Protein AF-A0A7S0Q0I0-F1 (afdb_monomer)

Structure (mmCIF, N/CA/C/O backbone):
data_AF-A0A7S0Q0I0-F1
#
_entry.id   AF-A0A7S0Q0I0-F1
#
loop_
_atom_site.group_PDB
_atom_site.id
_atom_site.type_symbol
_atom_site.label_atom_id
_atom_site.label_alt_id
_atom_site.label_comp_id
_atom_site.label_asym_id
_atom_site.label_entity_id
_atom_site.label_seq_id
_atom_site.pdbx_PDB_ins_code
_atom_site.Cartn_x
_atom_site.Cartn_y
_atom_site.Cartn_z
_atom_site.occupancy
_atom_site.B_iso_or_equiv
_atom_site.auth_seq_id
_atom_site.auth_comp_id
_atom_site.auth_asym_id
_atom_site.auth_atom_id
_atom_site.pdbx_PDB_model_num
ATOM 1 N N . VAL A 1 1 ? -21.198 -3.679 9.123 1.00 68.94 1 VAL A N 1
ATOM 2 C CA . VAL A 1 1 ? -21.458 -4.247 10.473 1.00 68.94 1 VAL A CA 1
ATOM 3 C C . VAL A 1 1 ? -21.849 -5.720 10.429 1.00 68.94 1 VAL A C 1
ATOM 5 O O . VAL A 1 1 ? -21.247 -6.495 11.155 1.00 68.94 1 VAL A O 1
ATOM 8 N N . THR A 1 2 ? -22.771 -6.149 9.558 1.00 82.25 2 THR A N 1
ATOM 9 C CA . THR A 1 2 ? -23.205 -7.563 9.466 1.00 82.25 2 THR A CA 1
ATOM 10 C C . THR A 1 2 ? -22.050 -8.545 9.248 1.00 82.25 2 THR A C 1
ATOM 12 O O . THR A 1 2 ? -22.006 -9.581 9.897 1.00 82.25 2 THR A O 1
ATOM 15 N N . LEU A 1 3 ? -21.066 -8.186 8.416 1.00 89.12 3 LEU A N 1
ATOM 16 C CA . LEU A 1 3 ? -19.875 -9.010 8.189 1.00 89.12 3 LEU A CA 1
ATOM 17 C C . LEU A 1 3 ? -19.025 -9.183 9.459 1.00 89.12 3 LEU A C 1
ATOM 19 O O . LEU A 1 3 ? -18.720 -10.308 9.835 1.00 89.12 3 LEU A O 1
ATOM 23 N N . LEU A 1 4 ? -18.717 -8.090 10.166 1.00 89.50 4 LEU A N 1
ATOM 24 C CA . LEU A 1 4 ? -17.983 -8.138 11.439 1.00 89.50 4 LEU A CA 1
ATOM 25 C C . LEU A 1 4 ? -18.747 -8.931 12.507 1.00 89.50 4 LEU A C 1
ATOM 27 O O . LEU A 1 4 ? -18.151 -9.690 13.261 1.00 89.50 4 LEU A O 1
ATOM 31 N N . ARG A 1 5 ? -20.079 -8.813 12.529 1.00 86.81 5 ARG A N 1
ATOM 32 C CA . ARG A 1 5 ? -20.935 -9.596 13.425 1.00 86.81 5 ARG A CA 1
ATOM 33 C C . ARG A 1 5 ? -20.889 -11.091 13.108 1.00 86.81 5 ARG A C 1
ATOM 35 O O . ARG A 1 5 ? -20.908 -11.902 14.027 1.00 86.81 5 ARG A O 1
ATOM 42 N N . ASN A 1 6 ? -20.832 -11.458 11.832 1.00 89.94 6 ASN A N 1
ATOM 43 C CA . ASN A 1 6 ? -20.715 -12.855 11.422 1.00 89.94 6 ASN A CA 1
ATOM 44 C C . ASN A 1 6 ? -19.341 -13.433 11.787 1.00 89.94 6 ASN A C 1
ATOM 46 O O . ASN A 1 6 ? -19.291 -14.551 12.285 1.00 89.94 6 ASN A O 1
ATOM 50 N N . LEU A 1 7 ? -18.260 -12.656 11.640 1.00 90.44 7 LEU A N 1
ATOM 51 C CA . LEU A 1 7 ? -16.924 -13.043 12.118 1.00 90.44 7 LEU A CA 1
ATOM 52 C C . LEU A 1 7 ? -16.901 -13.229 13.643 1.00 90.44 7 LEU A C 1
ATOM 54 O O . LEU A 1 7 ? -16.373 -14.217 14.143 1.00 90.44 7 LEU A O 1
ATOM 58 N N . ALA A 1 8 ? -17.547 -12.329 14.388 1.00 90.00 8 ALA A N 1
ATOM 59 C CA . ALA A 1 8 ? -17.680 -12.481 15.835 1.00 90.00 8 ALA A CA 1
ATOM 60 C C . ALA A 1 8 ? -18.426 -13.769 16.217 1.00 90.00 8 ALA A C 1
ATOM 62 O O . ALA A 1 8 ? -18.021 -14.491 17.124 1.00 90.00 8 ALA A O 1
ATOM 63 N N . ARG A 1 9 ? -19.490 -14.104 15.479 1.00 89.38 9 ARG A N 1
ATOM 64 C CA . ARG A 1 9 ? -20.255 -15.345 15.674 1.00 89.38 9 ARG A CA 1
ATOM 65 C C . ARG A 1 9 ? -19.483 -16.609 15.300 1.00 89.38 9 ARG A C 1
ATOM 67 O O . ARG A 1 9 ? -19.802 -17.659 15.841 1.00 89.38 9 ARG A O 1
ATOM 74 N N . SER A 1 10 ? -18.481 -16.524 14.426 1.00 92.88 10 SER A N 1
ATOM 75 C CA . SER A 1 10 ? -17.600 -17.654 14.109 1.00 92.88 10 SER A CA 1
ATOM 76 C C . SER A 1 10 ? -16.472 -17.848 15.132 1.00 92.88 10 SER A C 1
ATOM 78 O O . SER A 1 10 ? -15.542 -18.600 14.862 1.00 92.88 10 SER A O 1
ATOM 80 N N . GLY A 1 11 ? -16.521 -17.159 16.279 1.00 88.25 11 GLY A N 1
ATOM 81 C CA . GLY A 1 11 ? -15.532 -17.282 17.351 1.00 88.25 11 GLY A CA 1
ATOM 82 C C . GLY A 1 11 ? -14.313 -16.366 17.210 1.00 88.25 11 GLY A C 1
ATOM 83 O O . GLY A 1 11 ? -13.342 -16.543 17.938 1.00 88.25 11 GLY A O 1
ATOM 84 N N . ILE A 1 12 ? -14.334 -15.390 16.294 1.00 89.56 12 ILE A N 1
ATOM 85 C CA . ILE A 1 12 ? -13.241 -14.419 16.139 1.00 89.56 12 ILE A CA 1
ATOM 86 C C . ILE A 1 12 ? -13.513 -13.200 17.023 1.00 89.56 12 ILE A C 1
ATOM 88 O O . ILE A 1 12 ? -14.536 -12.537 16.875 1.00 89.56 12 ILE A O 1
ATOM 92 N N . THR A 1 13 ? -12.579 -12.834 17.900 1.00 89.38 13 THR A N 1
ATOM 93 C CA . THR A 1 13 ? -12.687 -11.585 18.668 1.00 89.38 13 THR A CA 1
ATOM 94 C C . THR A 1 13 ? -12.543 -10.378 17.741 1.00 89.38 13 THR A C 1
ATOM 96 O O . THR A 1 13 ? -11.514 -10.201 17.090 1.00 89.38 13 THR A O 1
ATOM 99 N N . VAL A 1 14 ? -13.569 -9.526 17.689 1.00 90.50 14 VAL A N 1
ATOM 100 C CA . VAL A 1 14 ? -13.566 -8.293 16.890 1.00 90.50 14 VAL A CA 1
ATOM 101 C C . VAL A 1 14 ? -13.522 -7.091 17.822 1.00 90.50 14 VAL A C 1
ATOM 103 O O . VAL A 1 14 ? -14.464 -6.847 18.570 1.00 90.50 14 VAL A O 1
ATOM 106 N N . ILE A 1 15 ? -12.441 -6.321 17.731 1.00 91.81 15 ILE A N 1
ATOM 107 C CA . ILE A 1 15 ? -12.276 -5.041 18.421 1.00 91.81 15 ILE A CA 1
ATOM 108 C C . ILE A 1 15 ? -12.277 -3.950 17.354 1.00 91.81 15 ILE A C 1
ATOM 110 O O . ILE A 1 15 ? -11.558 -4.045 16.359 1.00 91.81 15 ILE A O 1
ATOM 114 N N . CYS A 1 16 ? -13.090 -2.915 17.539 1.00 91.12 16 CYS A N 1
ATOM 115 C CA . CYS A 1 16 ? -13.130 -1.775 16.633 1.00 91.12 16 CYS A CA 1
ATOM 116 C C . CYS A 1 16 ? -13.352 -0.476 17.399 1.00 91.12 16 CYS A C 1
ATOM 118 O O . CYS A 1 16 ? -14.108 -0.437 18.367 1.00 91.12 16 CYS A O 1
ATOM 120 N N . THR A 1 17 ? -12.740 0.598 16.914 1.00 91.94 17 THR A N 1
ATOM 121 C CA . THR A 1 17 ? -13.057 1.966 17.318 1.00 91.94 17 THR A CA 1
ATOM 122 C C . THR A 1 17 ? -14.039 2.552 16.309 1.00 91.94 17 THR A C 1
ATOM 124 O O . THR A 1 17 ? -13.882 2.370 15.100 1.00 91.94 17 THR A O 1
ATOM 127 N N . ILE A 1 18 ? -15.093 3.213 16.787 1.00 90.81 18 ILE A N 1
ATOM 128 C CA . ILE A 1 18 ? -16.108 3.815 15.917 1.00 90.81 18 ILE A CA 1
ATOM 129 C C . ILE A 1 18 ? -16.369 5.234 16.381 1.00 90.81 18 ILE A C 1
ATOM 131 O O . ILE A 1 18 ? -16.746 5.463 17.526 1.00 90.81 18 ILE A O 1
ATOM 135 N N . HIS A 1 19 ? -16.206 6.174 15.458 1.00 85.19 19 HIS A N 1
ATOM 136 C CA . HIS A 1 19 ? -16.638 7.545 15.651 1.00 85.19 19 HIS A CA 1
ATOM 137 C C . HIS A 1 19 ? -18.107 7.645 15.222 1.00 85.19 19 HIS A C 1
ATOM 139 O O . HIS A 1 19 ? -18.420 7.354 14.070 1.00 85.19 19 HIS A O 1
ATOM 145 N N . GLN A 1 20 ? -19.001 8.010 16.146 1.00 85.75 20 GLN A N 1
ATOM 146 C CA . GLN A 1 20 ? -20.426 8.286 15.880 1.00 85.75 20 GLN A CA 1
ATOM 147 C C . GLN A 1 20 ? -21.211 7.121 15.227 1.00 85.75 20 GLN A C 1
ATOM 149 O O . GLN A 1 20 ? -21.696 7.234 14.098 1.00 85.75 20 GLN A O 1
ATOM 154 N N . PRO A 1 21 ? -21.381 5.971 15.909 1.00 91.00 21 PRO A N 1
ATOM 155 C CA . PRO A 1 21 ? -22.254 4.920 15.402 1.00 91.00 21 PRO A CA 1
ATOM 156 C C . PRO A 1 21 ? -23.722 5.365 15.445 1.00 91.00 21 PRO A C 1
ATOM 158 O O . PRO A 1 21 ? -24.196 5.904 16.445 1.00 91.00 21 PRO A O 1
ATOM 161 N N . SER A 1 22 ? -24.485 5.034 14.401 1.00 91.00 22 SER A N 1
ATOM 162 C CA . SER A 1 22 ? -25.951 5.110 14.476 1.00 91.00 22 SER A CA 1
ATOM 163 C C . SER A 1 22 ? -26.485 4.200 15.588 1.00 91.00 22 SER A C 1
ATOM 165 O O . SER A 1 22 ? -25.894 3.155 15.882 1.00 91.00 22 SER A O 1
ATOM 167 N N . SER A 1 23 ? -27.650 4.518 16.155 1.00 89.69 23 SER A N 1
ATOM 168 C CA . SER A 1 23 ? -28.230 3.742 17.263 1.00 89.69 23 SER A CA 1
ATOM 169 C C . SER A 1 23 ? -28.429 2.260 16.930 1.00 89.69 23 SER A C 1
ATOM 171 O O . SER A 1 23 ? -28.252 1.394 17.786 1.00 89.69 23 SER A O 1
ATOM 173 N N . ARG A 1 24 ? -28.747 1.935 15.668 1.00 89.44 24 ARG A N 1
ATOM 174 C CA . ARG A 1 24 ? -28.868 0.542 15.203 1.00 89.44 24 ARG A CA 1
ATOM 175 C C . ARG A 1 24 ? -27.533 -0.200 15.264 1.00 89.44 24 ARG A C 1
ATOM 177 O O . ARG A 1 24 ? -27.505 -1.380 15.606 1.00 89.44 24 ARG A O 1
ATOM 184 N N . VAL A 1 25 ? -26.441 0.474 14.909 1.00 90.56 25 VAL A N 1
ATOM 185 C CA . VAL A 1 25 ? -25.090 -0.092 14.958 1.00 90.56 25 VAL A CA 1
ATOM 186 C C . VAL A 1 25 ? -24.615 -0.191 16.403 1.00 90.56 25 VAL A C 1
ATOM 188 O O . VAL A 1 25 ? -24.111 -1.242 16.789 1.00 90.56 25 VAL A O 1
ATOM 191 N N . PHE A 1 26 ? -24.868 0.829 17.222 1.00 90.81 26 PHE A N 1
ATOM 192 C CA . PHE A 1 26 ? -24.528 0.832 18.644 1.00 90.81 26 PHE A CA 1
ATOM 193 C C . PHE A 1 26 ? -25.141 -0.361 19.396 1.00 90.81 26 PHE A C 1
ATOM 195 O O . PHE A 1 26 ? -24.432 -1.120 20.051 1.00 90.81 26 PHE A O 1
ATOM 202 N N . LYS A 1 27 ? -26.438 -0.625 19.185 1.00 88.25 27 LYS A N 1
ATOM 203 C CA . LYS A 1 27 ? -27.150 -1.775 19.777 1.00 88.25 27 LYS A CA 1
ATOM 204 C C . LYS A 1 27 ? -26.628 -3.145 19.325 1.00 88.25 27 LYS A C 1
ATOM 206 O O . LYS A 1 27 ? -27.026 -4.163 19.882 1.00 88.25 27 LYS A O 1
ATOM 211 N N . SER A 1 28 ? -25.785 -3.204 18.292 1.00 89.00 28 SER A N 1
ATOM 212 C CA . SER A 1 28 ? -25.222 -4.468 17.806 1.00 89.00 28 SER A CA 1
ATOM 213 C C . SER A 1 28 ? -23.966 -4.919 18.560 1.00 89.00 28 SER A C 1
ATOM 215 O O . SER A 1 28 ? -23.588 -6.084 18.421 1.00 89.00 28 SER A O 1
ATOM 217 N N . PHE A 1 29 ? -23.344 -4.043 19.359 1.00 89.62 29 PHE A N 1
ATOM 218 C CA . PHE A 1 29 ? -22.153 -4.371 20.145 1.00 89.62 29 PHE A CA 1
ATOM 219 C C . PHE A 1 29 ? -22.522 -5.038 21.466 1.00 89.62 29 PHE A C 1
ATOM 221 O O . PHE A 1 29 ? -23.364 -4.536 22.207 1.00 89.62 29 PHE A O 1
ATOM 228 N N . GLY A 1 30 ? -21.863 -6.156 21.779 1.00 87.75 30 GLY A N 1
ATOM 229 C CA . GLY A 1 30 ? -22.034 -6.848 23.060 1.00 87.75 30 GLY A CA 1
ATOM 230 C C . GLY A 1 30 ? -21.269 -6.187 24.208 1.00 87.75 30 GLY A C 1
ATOM 231 O O . GLY A 1 30 ? -21.760 -6.173 25.334 1.00 87.75 30 GLY A O 1
ATOM 232 N N . GLN A 1 31 ? -20.101 -5.612 23.917 1.00 90.25 31 GLN A N 1
ATOM 233 C CA . GLN A 1 31 ? -19.285 -4.878 24.880 1.00 90.25 31 GLN A CA 1
ATOM 234 C C . GLN A 1 31 ? -18.970 -3.470 24.391 1.00 90.25 31 GLN A C 1
ATOM 236 O O . GLN A 1 31 ? -18.797 -3.241 23.192 1.00 90.25 31 GLN A O 1
ATOM 241 N N . LEU A 1 32 ? -18.882 -2.556 25.351 1.00 91.94 32 LEU A N 1
ATOM 242 C CA . LEU A 1 32 ? -18.583 -1.150 25.174 1.00 91.94 32 LEU A CA 1
ATOM 243 C C . LEU A 1 32 ? -17.368 -0.792 26.030 1.00 91.94 32 LEU A C 1
ATOM 245 O O . LEU A 1 32 ? -17.341 -1.070 27.228 1.00 91.94 32 LEU A O 1
ATOM 249 N N . LEU A 1 33 ? -16.393 -0.142 25.400 1.00 92.12 33 LEU A N 1
ATOM 250 C CA . LEU A 1 33 ? -15.246 0.464 26.062 1.00 92.12 33 LEU A CA 1
ATOM 251 C C . LEU A 1 33 ? -15.241 1.956 25.726 1.00 92.12 33 LEU A C 1
ATOM 253 O O . LEU A 1 33 ? -15.111 2.325 24.558 1.00 92.12 33 LEU A O 1
ATOM 257 N N . LEU A 1 34 ? -15.400 2.801 26.741 1.00 91.69 34 LEU A N 1
ATOM 258 C CA . LEU A 1 34 ? -15.317 4.252 26.628 1.00 91.69 34 LEU A CA 1
ATOM 259 C C . LEU A 1 34 ? -14.014 4.740 27.247 1.00 91.69 34 LEU A C 1
ATOM 261 O O . LEU A 1 34 ? -13.645 4.328 28.348 1.00 91.69 34 LEU A O 1
ATOM 265 N N . LEU A 1 35 ? -13.343 5.650 26.547 1.00 90.44 35 LEU A N 1
ATOM 266 C CA . LEU A 1 35 ? -12.088 6.243 26.986 1.00 90.44 35 LEU A CA 1
ATOM 267 C C . LEU A 1 35 ? -12.251 7.758 27.125 1.00 90.44 35 LEU A C 1
ATOM 269 O O . LEU A 1 35 ? -12.742 8.409 26.204 1.00 90.44 35 LEU A O 1
ATOM 273 N N . ALA A 1 36 ? -11.781 8.311 28.243 1.00 89.56 36 ALA A N 1
ATOM 274 C CA . ALA A 1 36 ? -11.638 9.749 28.467 1.00 89.56 36 ALA A CA 1
ATOM 275 C C . ALA A 1 36 ? -10.200 10.049 28.889 1.00 89.56 36 ALA A C 1
ATOM 277 O O . ALA A 1 36 ? -9.673 9.411 29.798 1.00 89.56 36 ALA A O 1
ATOM 278 N N . LYS A 1 37 ? -9.549 11.019 28.233 1.00 86.94 37 LYS A N 1
ATOM 279 C CA . LYS A 1 37 ? -8.193 11.490 28.591 1.00 86.94 37 LYS A CA 1
ATOM 280 C C . LYS A 1 37 ? -7.161 10.351 28.757 1.00 86.94 37 LYS A C 1
ATOM 282 O O . LYS A 1 37 ? -6.304 10.396 29.633 1.00 86.94 37 LYS A O 1
ATOM 287 N N . GLY A 1 38 ? -7.261 9.311 27.923 1.00 85.56 38 GLY A N 1
ATOM 288 C CA . GLY A 1 38 ? -6.371 8.140 27.950 1.00 85.56 38 GLY A CA 1
ATOM 289 C C . GLY A 1 38 ? -6.671 7.102 29.041 1.00 85.56 38 GLY A C 1
ATOM 290 O O . GLY A 1 38 ? -5.957 6.108 29.126 1.00 85.56 38 GLY A O 1
ATOM 291 N N . ARG A 1 39 ? -7.722 7.297 29.845 1.00 87.12 39 ARG A N 1
ATOM 292 C CA . ARG A 1 39 ? -8.182 6.370 30.889 1.00 87.12 39 ARG A CA 1
ATOM 293 C C . ARG A 1 39 ? -9.519 5.733 30.512 1.00 87.12 39 ARG A C 1
ATOM 295 O O . ARG A 1 39 ? -10.267 6.276 29.697 1.00 87.12 39 ARG A O 1
ATOM 302 N N . VAL A 1 40 ? -9.820 4.582 31.110 1.00 89.31 40 VAL A N 1
ATOM 303 C CA . VAL A 1 40 ? -11.104 3.894 30.928 1.00 89.31 40 VAL A CA 1
ATOM 304 C C . VAL A 1 40 ? -12.176 4.619 31.733 1.00 89.31 40 VAL A C 1
ATOM 306 O O . VAL A 1 40 ? -12.088 4.693 32.950 1.00 89.31 40 VAL A O 1
ATOM 309 N N . ALA A 1 41 ? -13.179 5.153 31.042 1.00 90.69 41 ALA A N 1
ATOM 310 C CA . ALA A 1 41 ? -14.343 5.793 31.652 1.00 90.69 41 ALA A CA 1
ATOM 311 C C . ALA A 1 41 ? -15.516 4.813 31.823 1.00 90.69 41 ALA A C 1
ATOM 313 O O . ALA A 1 41 ? -16.398 5.024 32.648 1.00 90.69 41 ALA A O 1
ATOM 314 N N . TYR A 1 42 ? -15.544 3.743 31.024 1.00 90.94 42 TYR A N 1
ATOM 315 C CA . TYR A 1 42 ? -16.471 2.622 31.169 1.00 90.94 42 TYR A CA 1
ATOM 316 C C . TYR A 1 42 ? -15.938 1.410 30.403 1.00 90.94 42 TYR A C 1
ATOM 318 O O . TYR A 1 42 ? -15.505 1.558 29.261 1.00 90.94 42 TYR A O 1
ATOM 326 N N . GLY A 1 43 ? -16.015 0.218 30.989 1.00 90.25 43 GLY A N 1
ATOM 327 C CA . GLY A 1 43 ? -15.729 -1.048 30.317 1.00 90.25 43 GLY A CA 1
ATOM 328 C C . GLY A 1 43 ? -16.739 -2.097 30.759 1.00 90.25 43 GLY A C 1
ATOM 329 O O . GLY A 1 43 ? -16.806 -2.426 31.935 1.00 90.25 43 GLY A O 1
ATOM 330 N N . GLY A 1 44 ? -17.568 -2.600 29.846 1.00 88.62 44 GLY A N 1
ATOM 331 C CA . GLY A 1 44 ? -18.627 -3.535 30.227 1.00 88.62 44 GLY A CA 1
ATOM 332 C C . GLY A 1 44 ? -19.583 -3.883 29.097 1.00 88.62 44 GLY A C 1
ATOM 333 O O . GLY A 1 44 ? -19.303 -3.635 27.922 1.00 88.62 44 GLY A O 1
ATOM 334 N N . LYS A 1 45 ? -20.729 -4.490 29.429 1.00 90.75 45 LYS A N 1
ATOM 335 C CA . LYS A 1 45 ? -21.760 -4.795 28.428 1.00 90.75 45 LYS A CA 1
ATOM 336 C C . LYS A 1 45 ? -22.478 -3.524 27.995 1.00 90.75 45 LYS A C 1
ATOM 338 O O . LYS A 1 45 ? -22.938 -2.754 28.828 1.00 90.75 45 LYS A O 1
ATOM 343 N N . THR A 1 46 ? -22.705 -3.364 26.695 1.00 91.44 46 THR A N 1
ATOM 344 C CA . THR A 1 46 ? -23.421 -2.194 26.152 1.00 91.44 46 THR A CA 1
ATOM 345 C C . THR A 1 46 ? -24.813 -2.013 26.772 1.00 91.44 46 THR A C 1
ATOM 347 O O . THR A 1 46 ? -25.256 -0.888 26.967 1.00 91.44 46 THR A O 1
ATOM 350 N N . SER A 1 47 ? -25.496 -3.110 27.120 1.00 91.12 47 SER A N 1
ATOM 351 C CA . SER A 1 47 ? -26.816 -3.090 27.769 1.00 91.12 47 SER A CA 1
ATOM 352 C C . SER A 1 47 ? -26.802 -2.581 29.213 1.00 91.12 47 SER A C 1
ATOM 354 O O . SER A 1 47 ? -27.845 -2.194 29.723 1.00 91.12 47 SER A O 1
ATOM 356 N N . GLU A 1 48 ? -25.653 -2.619 29.889 1.00 90.94 48 GLU A N 1
ATOM 357 C CA . GLU A 1 48 ? -25.507 -2.225 31.298 1.00 90.94 48 GLU A CA 1
ATOM 358 C C . GLU A 1 48 ? -25.006 -0.776 31.442 1.00 90.94 48 GLU A C 1
ATOM 360 O O . GLU A 1 48 ? -25.070 -0.208 32.532 1.00 90.94 48 GLU A O 1
ATOM 365 N N . ALA A 1 49 ? -24.549 -0.160 30.346 1.00 90.12 49 ALA A N 1
ATOM 366 C CA . ALA A 1 49 ? -23.961 1.178 30.335 1.00 90.12 49 ALA A CA 1
ATOM 367 C C . ALA A 1 49 ? -24.924 2.254 30.861 1.00 90.12 49 ALA A C 1
ATOM 3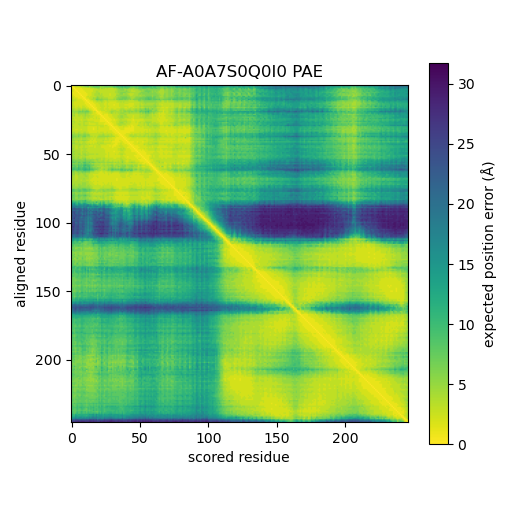69 O O . ALA A 1 49 ? -24.564 3.042 31.729 1.00 90.12 49 ALA A O 1
ATOM 370 N N . GLU A 1 50 ? -26.179 2.242 30.408 1.00 90.50 50 GLU A N 1
ATOM 371 C CA . GLU A 1 50 ? -27.195 3.209 30.840 1.00 90.50 50 GLU A CA 1
ATOM 372 C C . GLU A 1 50 ? -27.464 3.137 32.352 1.00 90.50 50 GLU A C 1
ATOM 374 O O . GLU A 1 50 ? -27.529 4.165 33.029 1.00 90.50 50 GLU A O 1
ATOM 379 N N . SER A 1 51 ? -27.541 1.922 32.906 1.00 90.19 51 SER A N 1
ATOM 380 C CA . SER A 1 51 ? -27.711 1.714 34.349 1.00 90.19 51 SER A CA 1
ATOM 381 C C . SER A 1 51 ? -26.487 2.184 35.139 1.00 90.19 51 SER A C 1
ATOM 383 O O . SER A 1 51 ? -26.638 2.778 36.207 1.00 90.19 51 SER A O 1
ATOM 385 N N . ALA A 1 52 ? -25.280 1.956 34.615 1.00 88.12 52 ALA A N 1
ATOM 386 C CA . ALA A 1 52 ? -24.042 2.398 35.246 1.00 88.12 52 ALA A CA 1
ATOM 387 C C . ALA A 1 52 ? -23.946 3.931 35.307 1.00 88.12 52 ALA A C 1
ATOM 389 O O . ALA A 1 52 ? -23.655 4.480 36.367 1.00 88.12 52 ALA A O 1
ATOM 390 N N . PHE A 1 53 ? -24.260 4.628 34.212 1.00 91.00 53 PHE A N 1
ATOM 391 C CA . PHE A 1 53 ? -24.225 6.094 34.174 1.00 91.00 53 PHE A CA 1
ATOM 392 C C . PHE A 1 53 ? -25.339 6.734 35.002 1.00 91.00 53 PHE A C 1
ATOM 394 O O . PHE A 1 53 ? -25.095 7.728 35.686 1.00 91.00 53 PHE A O 1
ATOM 401 N N . SER A 1 54 ? -26.513 6.101 35.064 1.00 89.50 54 SER A N 1
ATOM 402 C CA . SER A 1 54 ? -27.611 6.563 35.920 1.00 89.50 54 SER A CA 1
ATOM 403 C C . SER A 1 54 ? -27.211 6.618 37.402 1.00 89.50 54 SER A C 1
ATOM 405 O O . SER A 1 54 ? -27.587 7.555 38.102 1.00 89.50 54 SER A O 1
ATOM 407 N N . LYS A 1 55 ? -26.386 5.671 37.883 1.00 89.00 55 LYS A N 1
ATOM 408 C CA . LYS A 1 55 ? -25.854 5.677 39.264 1.00 89.00 55 LYS A CA 1
ATOM 409 C C . LYS A 1 55 ? -24.904 6.844 39.546 1.00 89.00 55 LYS A C 1
ATOM 411 O O . LYS 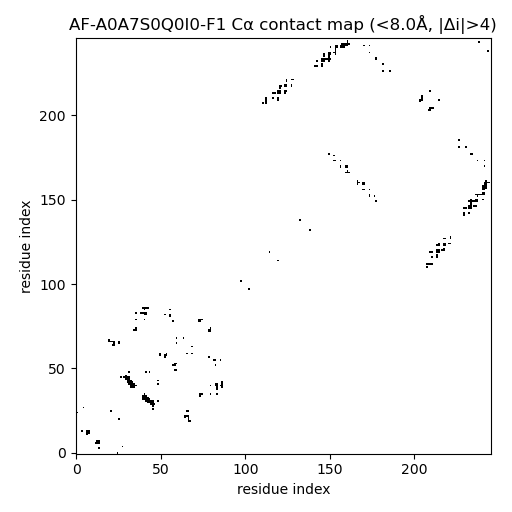A 1 55 ? -24.749 7.227 40.699 1.00 89.00 55 LYS A O 1
ATOM 416 N N . LEU A 1 56 ? -24.288 7.406 38.509 1.00 88.19 56 LEU A N 1
ATOM 417 C CA . LEU A 1 56 ? -23.394 8.564 38.593 1.00 88.19 56 LEU A CA 1
ATOM 418 C C . LEU A 1 56 ? -24.144 9.899 38.429 1.00 88.19 56 LEU A C 1
ATOM 420 O O . LEU A 1 56 ? -23.517 10.953 38.342 1.00 88.19 56 LEU A O 1
ATOM 424 N N . GLY A 1 57 ? -25.481 9.863 38.358 1.00 88.69 57 GLY A N 1
ATOM 425 C CA . GLY A 1 57 ? -26.317 11.039 38.113 1.00 88.69 57 GLY A CA 1
ATOM 426 C C . GLY A 1 57 ? -26.344 11.490 36.649 1.00 88.69 57 GLY A C 1
ATOM 427 O O . GLY A 1 57 ? -26.863 12.565 36.356 1.00 88.69 57 GLY A O 1
ATOM 428 N N . LEU A 1 58 ? -25.808 10.686 35.725 1.00 89.50 58 LEU A N 1
ATOM 429 C CA . LEU A 1 58 ? -25.830 10.951 34.288 1.00 89.50 58 LEU A CA 1
ATOM 430 C C . LEU A 1 58 ? -27.035 10.239 33.667 1.00 89.50 58 LEU A C 1
ATOM 432 O O . LEU A 1 58 ? -27.037 9.022 33.478 1.00 89.50 58 LEU A O 1
ATOM 436 N N . THR A 1 59 ? -28.088 11.003 33.384 1.00 88.88 59 THR A N 1
ATOM 437 C CA . THR A 1 59 ? -29.351 10.476 32.856 1.00 88.88 59 THR A CA 1
ATOM 438 C C . THR A 1 59 ? -29.379 10.539 31.336 1.00 88.88 59 THR A C 1
ATOM 440 O O . THR A 1 59 ? -29.170 11.588 30.733 1.00 88.88 59 THR A O 1
ATOM 443 N N . GLN A 1 60 ? -29.648 9.397 30.706 1.00 87.56 60 GLN A N 1
ATOM 444 C CA . GLN A 1 60 ? -29.779 9.293 29.257 1.00 87.56 60 GLN A CA 1
ATOM 445 C C . GLN A 1 60 ? -31.103 9.941 28.798 1.00 87.56 60 GLN A C 1
ATOM 447 O O . GLN A 1 60 ? -32.169 9.492 29.228 1.00 87.56 60 GLN A O 1
ATOM 452 N N . PRO A 1 61 ? -31.083 10.952 27.908 1.00 89.88 61 PRO A N 1
ATOM 453 C CA . PRO A 1 61 ? -32.303 11.532 27.356 1.00 89.88 61 PRO A CA 1
ATOM 454 C C . PRO A 1 61 ? -33.097 10.532 26.508 1.00 89.88 61 PRO A C 1
ATOM 456 O O . PRO A 1 61 ? -32.535 9.738 25.744 1.00 89.88 61 PRO A O 1
ATOM 459 N N . LEU A 1 62 ? -34.426 10.614 26.608 1.00 86.25 62 LEU A N 1
ATOM 460 C CA . LEU A 1 62 ? -35.350 9.856 25.767 1.00 86.25 62 LEU A CA 1
ATOM 461 C C . LEU A 1 62 ? -35.193 10.276 24.300 1.00 86.25 62 LEU A C 1
ATOM 463 O O . LEU A 1 62 ? -35.108 11.460 23.989 1.00 86.25 62 LEU A O 1
ATOM 467 N N . TYR A 1 63 ? -35.200 9.292 23.399 1.00 86.75 63 TYR A N 1
ATOM 468 C CA . TYR A 1 63 ? -35.105 9.471 21.942 1.00 86.75 63 TYR A CA 1
ATOM 469 C C . TYR A 1 63 ? -33.773 10.020 21.402 1.00 86.75 63 TYR A C 1
ATOM 471 O O . TYR A 1 63 ? -33.654 10.204 20.191 1.00 86.75 63 TYR A O 1
ATOM 479 N N . GLU A 1 64 ? -32.748 10.197 22.238 1.00 91.12 64 GLU A N 1
ATOM 480 C CA . GLU A 1 64 ? -31.388 10.483 21.767 1.00 91.12 64 GLU A CA 1
ATOM 481 C C . GLU A 1 64 ? -30.568 9.205 21.561 1.00 91.12 64 GLU A C 1
ATOM 483 O O . GLU A 1 64 ? -30.766 8.178 22.216 1.00 91.12 64 GLU A O 1
ATOM 488 N N . ASN A 1 65 ? -29.607 9.271 20.638 1.00 91.25 65 ASN A N 1
ATOM 489 C CA . ASN A 1 65 ? -28.678 8.182 20.384 1.00 91.25 65 ASN A CA 1
ATOM 490 C C . ASN A 1 65 ? -27.715 8.023 21.581 1.00 91.25 65 ASN A C 1
ATOM 492 O O . ASN A 1 65 ? -26.913 8.930 21.816 1.00 91.25 65 ASN A O 1
ATOM 496 N N . PRO A 1 66 ? -27.703 6.878 22.295 1.00 91.56 66 PRO A N 1
ATOM 497 C CA . PRO A 1 66 ? -26.832 6.694 23.460 1.00 91.56 66 PRO A CA 1
ATOM 498 C C . PRO A 1 66 ? -25.354 6.915 23.148 1.00 91.56 66 PRO A C 1
ATOM 500 O O . PRO A 1 66 ? -24.634 7.509 23.939 1.00 91.56 66 PRO A O 1
ATOM 503 N N . ALA A 1 67 ? -24.908 6.521 21.954 1.00 91.75 67 ALA A N 1
ATOM 504 C CA . ALA A 1 67 ? -23.525 6.723 21.545 1.00 91.75 67 ALA A CA 1
ATOM 505 C C . ALA A 1 67 ? -23.129 8.206 21.468 1.00 91.75 67 ALA A C 1
ATOM 507 O O . ALA A 1 67 ? -22.007 8.557 21.817 1.00 91.75 67 ALA A O 1
ATOM 508 N N . GLU A 1 68 ? -24.032 9.076 21.011 1.00 91.81 68 GLU A N 1
ATOM 509 C CA . GLU A 1 68 ? -23.773 10.517 20.917 1.00 91.81 68 GLU A CA 1
ATOM 510 C C . GLU A 1 68 ? -23.784 11.171 22.292 1.00 91.81 68 GLU A C 1
ATOM 512 O O . GLU A 1 68 ? -22.920 11.993 22.585 1.00 91.81 68 GLU A O 1
ATOM 517 N N . VAL A 1 69 ? -24.716 10.760 23.152 1.00 92.88 69 VAL A N 1
ATOM 518 C CA . VAL A 1 69 ? -24.809 11.256 24.527 1.00 92.88 69 VAL A CA 1
ATOM 519 C C . VAL A 1 69 ? -23.571 10.864 25.330 1.00 92.88 69 VAL A C 1
ATOM 521 O O . VAL A 1 69 ? -22.965 11.720 25.967 1.00 92.88 69 VAL A O 1
ATOM 524 N N . TYR A 1 70 ? -23.118 9.612 25.228 1.00 92.44 70 TYR A N 1
ATOM 525 C CA . TYR A 1 70 ? -21.904 9.165 25.915 1.00 92.44 70 TYR A CA 1
ATOM 526 C C . TYR A 1 70 ? -20.674 9.933 25.427 1.00 92.44 70 TYR A C 1
ATOM 528 O O . TYR A 1 70 ? -19.859 10.361 26.236 1.00 92.44 70 TYR A O 1
ATOM 536 N N . MET A 1 71 ? -20.554 10.180 24.118 1.00 91.69 71 MET A N 1
ATOM 537 C CA . MET A 1 71 ? -19.467 11.005 23.581 1.00 91.69 71 MET A CA 1
ATOM 538 C C . MET A 1 71 ? -19.541 12.459 24.057 1.00 91.69 71 MET A C 1
ATOM 540 O O . MET A 1 71 ? -18.499 13.050 24.326 1.00 91.69 71 MET A O 1
ATOM 544 N N . ARG A 1 72 ? -20.746 13.024 24.199 1.00 92.00 72 ARG A N 1
ATOM 545 C CA . ARG A 1 72 ? -20.961 14.371 24.746 1.00 92.00 72 ARG A CA 1
ATOM 546 C C . ARG A 1 72 ? -20.495 14.456 26.201 1.00 92.00 72 ARG A C 1
ATOM 548 O O . ARG A 1 72 ? -19.783 15.388 26.548 1.00 92.00 72 ARG A O 1
ATOM 555 N N . TRP A 1 73 ? -20.818 13.459 27.024 1.00 93.19 73 TRP A N 1
ATOM 556 C CA . TRP A 1 73 ? -20.339 13.387 28.410 1.00 93.19 73 TRP A CA 1
ATOM 557 C C . TRP A 1 73 ? -18.826 13.209 28.515 1.00 93.19 73 TRP A C 1
ATOM 559 O O . TRP A 1 73 ? -18.211 13.783 29.400 1.00 93.19 73 TRP A O 1
ATOM 569 N N . LEU A 1 74 ? -18.202 12.463 27.599 1.00 90.94 74 LEU A N 1
ATOM 570 C CA . LEU A 1 74 ? -16.740 12.321 27.569 1.00 90.94 74 LEU A CA 1
ATOM 571 C C . LEU A 1 74 ? -16.015 13.621 27.177 1.00 90.94 74 LEU A C 1
ATOM 573 O O . LEU A 1 74 ? -14.820 13.747 27.444 1.00 90.94 74 LEU A O 1
ATOM 577 N N . GLN A 1 75 ? -16.707 14.549 26.509 1.00 90.62 75 GLN A N 1
ATOM 578 C CA . GLN A 1 75 ? -16.182 15.868 26.139 1.00 90.62 75 GLN A CA 1
ATOM 579 C C . GLN A 1 75 ? -16.386 16.917 27.238 1.00 90.62 75 GLN A C 1
ATOM 581 O O . GLN A 1 75 ? -15.642 17.893 27.271 1.00 90.62 75 GLN A O 1
ATOM 586 N N . ASP A 1 76 ? -17.369 16.719 28.116 1.00 92.75 76 ASP A N 1
ATOM 587 C CA . ASP A 1 76 ? -17.613 17.571 29.274 1.00 92.75 76 ASP A CA 1
ATOM 588 C C . ASP A 1 76 ? -16.711 17.163 30.449 1.00 92.75 76 ASP A C 1
ATOM 590 O O . ASP A 1 76 ? -16.709 16.010 30.879 1.00 92.75 76 ASP A O 1
ATOM 594 N N . ASP A 1 77 ? -15.938 18.108 30.982 1.00 90.25 77 ASP A N 1
ATOM 595 C CA . ASP A 1 77 ? -14.942 17.830 32.020 1.00 90.25 77 ASP A CA 1
ATOM 596 C C . ASP A 1 77 ? -15.575 17.328 33.326 1.00 90.25 77 ASP A C 1
ATOM 598 O O . ASP A 1 77 ? -14.999 16.461 33.993 1.00 90.25 77 ASP A O 1
ATOM 602 N N . GLU A 1 78 ? -16.762 17.830 33.681 1.00 89.25 78 GLU A N 1
ATOM 603 C CA . GLU A 1 78 ? -17.459 17.423 34.901 1.00 89.25 78 GLU A CA 1
ATOM 604 C C . GLU A 1 78 ? -18.021 16.001 34.768 1.00 89.25 78 GLU A C 1
ATOM 606 O O . GLU A 1 78 ? -17.767 15.140 35.621 1.00 89.25 78 GLU A O 1
ATOM 611 N N . ALA A 1 79 ? -18.749 15.724 33.682 1.00 89.81 79 ALA A N 1
ATOM 612 C CA . ALA A 1 79 ? -19.291 14.396 33.417 1.00 89.81 79 ALA A CA 1
ATOM 613 C C . ALA A 1 79 ? -18.180 13.348 33.228 1.00 89.81 79 ALA A C 1
ATOM 615 O O . ALA A 1 79 ? -18.242 12.273 33.834 1.00 89.81 79 ALA A O 1
ATOM 616 N N . ALA A 1 80 ? -17.125 13.667 32.472 1.00 89.38 80 ALA A N 1
ATOM 617 C CA . ALA A 1 80 ? -15.973 12.788 32.302 1.00 89.38 80 ALA A CA 1
ATOM 618 C C . ALA A 1 80 ? -15.274 12.498 33.641 1.00 89.38 80 ALA A C 1
ATOM 620 O O . ALA A 1 80 ? -14.889 11.355 33.888 1.00 89.38 80 ALA A O 1
ATOM 621 N N . GLY A 1 81 ? -15.155 13.491 34.530 1.00 88.69 81 GLY A N 1
ATOM 622 C CA . GLY A 1 81 ? -14.609 13.312 35.878 1.00 88.69 81 GLY A CA 1
ATOM 623 C C . GLY A 1 81 ? -15.407 12.305 36.714 1.00 88.69 81 GLY A C 1
ATOM 624 O O . GLY A 1 81 ? -14.820 11.396 37.303 1.00 88.69 81 GLY A O 1
ATOM 625 N N . LYS A 1 82 ? -16.745 12.401 36.698 1.00 88.56 82 LYS A N 1
ATOM 626 C CA . LYS A 1 82 ? -17.638 11.447 37.387 1.00 88.56 82 LYS A CA 1
ATOM 627 C C . LYS A 1 82 ? -17.504 10.029 36.829 1.00 88.56 82 LYS A C 1
ATOM 629 O O . LYS A 1 82 ? -17.448 9.070 37.597 1.00 88.56 82 LYS A O 1
ATOM 634 N N . MET A 1 83 ? -17.423 9.893 35.504 1.00 87.94 83 MET A N 1
ATOM 635 C CA . MET A 1 83 ? -17.251 8.595 34.839 1.00 87.94 83 MET A CA 1
ATOM 636 C C . MET A 1 83 ? -15.902 7.954 35.170 1.00 87.94 83 MET A C 1
ATOM 638 O O . MET A 1 83 ? -15.852 6.766 35.470 1.00 87.94 83 MET A O 1
ATOM 642 N N . LEU A 1 84 ? -14.820 8.734 35.165 1.00 88.75 84 LEU A N 1
ATOM 643 C CA . LEU A 1 84 ? -13.484 8.249 35.510 1.00 88.75 84 LEU A CA 1
ATOM 644 C C . LEU A 1 84 ? -13.395 7.798 36.973 1.00 88.75 84 LEU A C 1
ATOM 646 O O . LEU A 1 84 ? -12.906 6.704 37.232 1.00 88.75 84 LEU A O 1
ATOM 650 N N . ALA A 1 85 ? -13.926 8.586 37.911 1.00 85.00 85 ALA A N 1
ATOM 651 C CA . ALA A 1 85 ? -13.954 8.215 39.327 1.00 85.00 85 ALA A CA 1
ATOM 652 C C . ALA A 1 85 ? -14.802 6.954 39.577 1.00 85.00 85 ALA A C 1
ATOM 654 O O . ALA A 1 85 ? -14.403 6.059 40.321 1.00 85.00 85 ALA A O 1
ATOM 655 N N . GLY A 1 86 ? -15.956 6.842 38.908 1.00 80.00 86 GLY A N 1
ATOM 656 C CA . GLY A 1 86 ? -16.792 5.643 38.969 1.00 80.00 86 GLY A CA 1
ATOM 657 C C . GLY A 1 86 ? -16.111 4.407 38.371 1.00 80.00 86 GLY A C 1
ATOM 658 O O . GLY A 1 86 ? -16.282 3.302 38.885 1.00 80.00 86 GLY A O 1
ATOM 659 N N . ALA A 1 87 ? -15.320 4.584 37.311 1.00 78.38 87 ALA A N 1
ATOM 660 C CA . ALA A 1 87 ? -14.580 3.509 36.663 1.00 78.38 87 ALA A CA 1
ATOM 661 C C . ALA A 1 87 ? -13.355 3.047 37.466 1.00 78.38 87 ALA A C 1
ATOM 663 O O . ALA A 1 87 ? -13.044 1.862 37.418 1.00 78.38 87 ALA A O 1
ATOM 664 N N . GLU A 1 88 ? -12.691 3.918 38.233 1.00 65.75 88 GLU A N 1
ATOM 665 C CA . GLU A 1 88 ? -11.577 3.528 39.115 1.00 65.75 88 GLU A CA 1
ATOM 666 C C . GLU A 1 88 ? -12.032 2.522 40.191 1.00 65.75 88 GLU A C 1
ATOM 668 O O . GLU A 1 88 ? -11.362 1.514 40.409 1.00 65.75 88 GLU A O 1
ATOM 673 N N . HIS A 1 89 ? -13.231 2.694 40.759 1.00 57.69 89 HIS A N 1
ATOM 674 C CA . HIS A 1 89 ? -13.816 1.719 41.694 1.00 57.69 89 HIS A CA 1
ATOM 675 C C . HIS A 1 89 ? -14.213 0.385 41.045 1.00 57.69 89 HIS A C 1
ATOM 677 O O . HIS A 1 89 ? -14.156 -0.662 41.688 1.00 57.69 89 HIS A O 1
ATOM 683 N N . VAL A 1 90 ? -14.611 0.393 39.771 1.00 59.75 90 VAL A N 1
ATOM 684 C CA . VAL A 1 90 ? -14.902 -0.842 39.019 1.00 59.75 90 VAL A CA 1
ATOM 685 C C . VAL A 1 90 ? -13.603 -1.519 38.563 1.00 59.75 90 VAL A C 1
ATOM 687 O O . VAL A 1 90 ? -13.520 -2.744 38.550 1.00 59.75 90 VAL A O 1
ATOM 690 N N . SER A 1 91 ? -12.559 -0.737 38.276 1.00 54.28 91 SER A N 1
ATOM 691 C CA . SER A 1 91 ? -11.241 -1.232 37.885 1.00 54.28 91 SER A CA 1
ATOM 692 C C . SER A 1 91 ? -10.575 -2.054 38.990 1.00 54.28 91 SER A C 1
ATOM 694 O O . SER A 1 91 ? -9.919 -3.032 38.657 1.00 54.28 91 SER A O 1
ATOM 696 N N . GLU A 1 92 ? -10.747 -1.735 40.278 1.00 50.72 92 GLU A N 1
ATOM 697 C CA . GLU A 1 92 ? -10.251 -2.592 41.377 1.00 50.72 92 GLU A CA 1
ATOM 698 C C . GLU A 1 92 ? -10.932 -3.974 41.396 1.00 50.72 92 GLU A C 1
ATOM 700 O O . GLU A 1 92 ? -10.277 -4.994 41.617 1.00 50.72 92 GLU A O 1
ATOM 705 N N . LEU A 1 93 ? -12.232 -4.030 41.091 1.00 49.78 93 LEU A N 1
ATOM 706 C CA . LEU A 1 93 ? -13.011 -5.274 41.021 1.00 49.78 93 LEU A CA 1
ATOM 707 C C . LEU A 1 93 ? -12.682 -6.107 39.768 1.00 49.78 93 LEU A C 1
ATOM 709 O O . LEU A 1 93 ? -12.674 -7.339 39.827 1.00 49.78 93 LEU A O 1
ATOM 713 N N . ASP A 1 94 ? -12.391 -5.454 38.641 1.00 55.34 94 ASP A N 1
ATOM 714 C CA . ASP A 1 94 ? -11.997 -6.122 37.397 1.00 55.34 94 ASP A CA 1
ATOM 715 C C . ASP A 1 94 ? -10.509 -6.519 37.376 1.00 55.34 94 ASP A C 1
ATOM 717 O O . ASP A 1 94 ? -10.169 -7.533 36.767 1.00 55.34 94 ASP A O 1
ATOM 721 N N . LEU A 1 95 ? -9.631 -5.814 38.101 1.00 51.00 95 LEU A N 1
ATOM 722 C CA . LEU A 1 95 ? -8.246 -6.240 38.352 1.00 51.00 95 LEU A CA 1
ATOM 723 C C . LEU A 1 95 ? -8.205 -7.534 39.182 1.00 51.00 95 LEU A C 1
ATOM 725 O O . LEU A 1 95 ? -7.469 -8.452 38.833 1.00 51.00 95 LEU A O 1
ATOM 729 N N . ALA A 1 96 ? -9.079 -7.679 40.183 1.00 45.97 96 ALA A N 1
ATOM 730 C CA . ALA A 1 96 ? -9.237 -8.934 40.927 1.00 45.97 96 ALA A CA 1
ATOM 731 C C . ALA A 1 96 ? -9.801 -10.090 40.064 1.00 45.97 96 ALA A C 1
ATOM 733 O O . ALA A 1 96 ? -9.565 -11.267 40.340 1.00 45.97 96 ALA A O 1
ATOM 734 N N . ARG A 1 97 ? -10.538 -9.783 38.984 1.00 50.44 97 ARG A N 1
ATOM 735 C CA . ARG A 1 97 ? -10.931 -10.768 37.955 1.00 50.44 97 ARG A CA 1
ATOM 736 C C . ARG A 1 97 ? -9.811 -11.066 36.961 1.00 50.44 97 ARG A C 1
ATOM 738 O O . ARG A 1 97 ? -9.748 -12.189 36.458 1.00 50.44 97 ARG A O 1
ATOM 745 N N . ALA A 1 98 ? -8.944 -10.095 36.685 1.00 51.69 98 ALA A N 1
ATOM 746 C CA . ALA A 1 98 ? -7.785 -10.253 35.817 1.00 51.69 98 ALA A CA 1
ATOM 747 C C . ALA A 1 98 ? -6.746 -11.227 36.396 1.00 51.69 98 ALA A C 1
ATOM 749 O O . ALA A 1 98 ? -6.062 -11.873 35.613 1.00 51.69 98 ALA A O 1
ATOM 750 N N . ASP A 1 99 ? -6.711 -11.447 37.715 1.00 47.19 99 ASP A N 1
ATOM 751 C CA . ASP A 1 99 ? -5.884 -12.496 38.340 1.00 47.19 99 ASP A CA 1
ATOM 752 C C . ASP A 1 99 ? -6.260 -13.927 37.891 1.00 47.19 99 ASP A C 1
ATOM 754 O O . ASP A 1 99 ? -5.432 -14.836 37.946 1.00 47.19 99 ASP A O 1
ATOM 758 N N . ASN A 1 100 ? -7.483 -14.144 37.380 1.00 49.03 100 ASN A N 1
ATOM 759 C CA . ASN A 1 100 ? -7.901 -15.415 36.765 1.00 49.03 100 ASN A CA 1
ATOM 760 C C . ASN A 1 100 ? -7.649 -15.480 35.248 1.00 49.03 100 ASN A C 1
ATOM 762 O O . ASN A 1 100 ? -7.810 -16.537 34.633 1.00 49.03 100 ASN A O 1
ATOM 766 N N . ILE A 1 101 ? -7.250 -14.370 34.624 1.00 55.19 101 ILE A N 1
ATOM 767 C CA . ILE A 1 101 ? -6.708 -14.367 33.269 1.00 55.19 101 ILE A CA 1
ATOM 768 C C . ILE A 1 101 ? -5.214 -14.570 33.463 1.00 55.19 101 ILE A C 1
ATOM 770 O O . ILE A 1 101 ? -4.505 -13.613 33.757 1.00 55.19 101 ILE A O 1
ATOM 774 N N . ALA A 1 102 ? -4.750 -15.821 33.344 1.00 51.78 102 ALA A N 1
ATOM 775 C CA . ALA A 1 102 ? -3.324 -16.141 33.348 1.00 51.78 102 ALA A CA 1
ATOM 776 C C . ALA A 1 102 ? -2.586 -15.040 32.585 1.00 51.78 102 ALA A C 1
ATOM 778 O O . ALA A 1 102 ? -2.922 -14.809 31.417 1.00 51.78 102 ALA A O 1
ATOM 779 N N . ALA A 1 103 ? -1.697 -14.320 33.293 1.00 47.78 103 ALA A N 1
ATOM 780 C CA . ALA A 1 103 ? -1.023 -13.130 32.787 1.00 47.78 103 ALA A CA 1
ATOM 781 C C . ALA A 1 103 ? -0.682 -13.390 31.324 1.00 47.78 103 ALA A C 1
ATOM 783 O O . ALA A 1 103 ? -0.047 -14.424 31.068 1.00 47.78 103 ALA A O 1
ATOM 784 N N . PRO A 1 104 ? -1.175 -12.567 30.372 1.00 51.00 104 PRO A N 1
ATOM 785 C CA . PRO A 1 104 ? -0.984 -12.858 28.969 1.00 51.00 104 PRO A CA 1
ATOM 786 C C . PRO A 1 104 ? 0.511 -13.021 28.832 1.00 51.00 104 PRO A C 1
ATOM 788 O O . PRO A 1 104 ? 1.270 -12.093 29.121 1.00 51.00 104 PRO A O 1
ATOM 791 N N . THR A 1 105 ? 0.939 -14.239 28.510 1.00 45.84 105 THR A N 1
ATOM 792 C CA . THR A 1 105 ? 2.317 -14.489 28.151 1.00 45.84 105 THR A CA 1
ATOM 793 C C . THR A 1 105 ? 2.464 -13.571 26.966 1.00 45.84 105 THR A C 1
ATOM 795 O O . THR A 1 105 ? 1.896 -13.823 25.901 1.00 45.84 105 THR A O 1
ATOM 798 N N . VAL A 1 106 ? 3.100 -12.419 27.187 1.00 47.50 106 VAL A N 1
ATOM 799 C CA . VAL A 1 106 ? 3.471 -11.506 26.128 1.00 47.50 106 VAL A CA 1
ATOM 800 C C . VAL A 1 106 ? 4.569 -12.270 25.417 1.00 47.50 106 VAL A C 1
ATOM 802 O O . VAL A 1 106 ? 5.761 -12.026 25.585 1.00 47.50 106 VAL A O 1
ATOM 805 N N . HIS A 1 107 ? 4.152 -13.269 24.640 1.00 46.62 107 HIS A N 1
ATOM 806 C CA . HIS A 1 107 ? 4.834 -13.676 23.453 1.00 46.62 107 HIS A CA 1
ATOM 807 C C . HIS A 1 107 ? 4.926 -12.367 22.691 1.00 46.62 107 HIS A C 1
ATOM 809 O O . HIS A 1 107 ? 3.997 -11.941 22.005 1.00 46.62 107 HIS A O 1
ATOM 815 N N . THR A 1 108 ? 6.046 -11.679 22.889 1.00 44.19 108 THR A N 1
ATOM 816 C CA . THR A 1 108 ? 6.624 -10.786 21.910 1.00 44.19 108 THR A CA 1
ATOM 817 C C . THR A 1 108 ? 6.811 -11.676 20.698 1.00 44.19 108 THR A C 1
ATOM 819 O O . THR A 1 108 ? 7.864 -12.271 20.483 1.00 44.19 108 THR A O 1
ATOM 822 N N . ALA A 1 109 ? 5.712 -11.894 19.977 1.00 49.34 109 ALA A N 1
ATOM 823 C CA . ALA A 1 109 ? 5.677 -12.666 18.771 1.00 49.34 109 ALA A CA 1
ATOM 824 C C . ALA A 1 109 ? 6.588 -11.879 17.848 1.00 49.34 109 ALA A C 1
ATOM 826 O O . ALA A 1 109 ? 6.187 -10.861 17.278 1.00 49.34 109 ALA A O 1
ATOM 827 N N . LYS A 1 110 ? 7.862 -12.292 17.777 1.00 52.69 110 LYS A N 1
ATOM 828 C CA . LYS A 1 110 ? 8.752 -11.911 16.687 1.00 52.69 110 LYS A CA 1
ATOM 829 C C . LYS A 1 110 ? 7.881 -12.040 15.459 1.00 52.69 110 LYS A C 1
ATOM 831 O O . LYS A 1 110 ? 7.322 -13.116 15.281 1.00 52.69 110 LYS A O 1
ATOM 836 N N . GLN A 1 111 ? 7.696 -10.955 14.704 1.00 58.03 111 GLN A N 1
ATOM 837 C CA . GLN A 1 111 ? 6.857 -10.960 13.509 1.00 58.03 111 GLN A CA 1
ATOM 838 C C . GLN A 1 111 ? 7.294 -12.132 12.628 1.00 58.03 111 GLN A C 1
ATOM 840 O O . GLN A 1 111 ? 8.297 -12.065 11.914 1.00 58.03 111 GLN A O 1
ATOM 845 N N . GLN A 1 112 ? 6.591 -13.249 12.768 1.00 66.69 112 GLN A N 1
ATOM 846 C CA . GLN A 1 112 ? 6.962 -14.499 12.152 1.00 66.69 112 GLN A CA 1
ATOM 847 C C . GLN A 1 112 ? 6.177 -14.506 10.863 1.00 66.69 112 GLN A C 1
ATOM 849 O O . GLN A 1 112 ? 4.989 -14.811 10.822 1.00 66.69 112 GLN A O 1
ATOM 854 N N . TYR A 1 113 ? 6.835 -14.018 9.818 1.00 79.38 113 TYR A N 1
ATOM 855 C CA . TYR A 1 113 ? 6.244 -13.985 8.495 1.00 79.38 113 TYR A CA 1
ATOM 856 C C . TYR A 1 113 ? 5.835 -15.404 8.098 1.00 79.38 113 TYR A C 1
ATOM 858 O O . TYR A 1 113 ? 6.612 -16.345 8.259 1.00 79.38 113 TYR A O 1
ATOM 866 N N . ALA A 1 114 ? 4.638 -15.545 7.528 1.00 79.50 114 ALA A N 1
ATOM 867 C CA . ALA A 1 114 ? 4.095 -16.842 7.122 1.00 79.50 114 ALA A CA 1
ATOM 868 C C . ALA A 1 114 ? 4.960 -17.566 6.070 1.00 79.50 114 ALA A C 1
ATOM 870 O O . ALA A 1 114 ? 4.842 -18.774 5.884 1.00 79.50 114 ALA A O 1
ATOM 871 N N . ILE A 1 115 ? 5.821 -16.829 5.357 1.00 86.69 115 ILE A N 1
ATOM 872 C CA . ILE A 1 115 ? 6.653 -17.338 4.264 1.00 86.69 115 ILE A CA 1
ATOM 873 C C . ILE A 1 115 ? 8.117 -16.911 4.396 1.00 86.69 115 ILE A C 1
ATOM 875 O O . ILE A 1 115 ? 8.432 -15.839 4.920 1.00 86.69 115 ILE A O 1
ATOM 879 N N . SER A 1 116 ? 9.016 -17.736 3.848 1.00 89.62 116 SER A N 1
ATOM 880 C CA . SER A 1 116 ? 10.457 -17.468 3.801 1.00 89.62 116 SER A CA 1
ATOM 881 C C . SER A 1 116 ? 10.795 -16.218 2.979 1.00 89.62 116 SER A C 1
ATOM 883 O O . SER A 1 116 ? 10.099 -15.867 2.024 1.00 89.62 116 SER A O 1
ATOM 885 N N . ARG A 1 117 ? 11.908 -15.552 3.318 1.00 88.88 117 ARG A N 1
ATOM 886 C CA . ARG A 1 117 ? 12.332 -14.283 2.691 1.00 88.88 117 ARG A CA 1
ATOM 887 C C . ARG A 1 117 ? 12.547 -14.386 1.176 1.00 88.88 117 ARG A C 1
ATOM 889 O O . ARG A 1 117 ? 12.231 -13.447 0.456 1.00 88.88 117 ARG A O 1
ATOM 896 N N . LEU A 1 118 ? 13.029 -15.529 0.686 1.00 90.44 118 LEU A N 1
ATOM 897 C CA . LEU A 1 118 ? 13.200 -15.768 -0.752 1.00 90.44 118 LEU A CA 1
ATOM 898 C C . LEU A 1 118 ? 11.854 -15.829 -1.476 1.00 90.44 118 LEU A C 1
ATOM 900 O O . LEU A 1 118 ? 11.667 -15.189 -2.508 1.00 90.44 118 LEU A O 1
ATOM 904 N N . ARG A 1 119 ? 10.882 -16.544 -0.897 1.00 91.56 119 ARG A N 1
ATOM 905 C CA . ARG A 1 119 ? 9.533 -16.635 -1.458 1.00 91.56 119 ARG A CA 1
ATOM 906 C C . ARG A 1 119 ? 8.823 -15.281 -1.423 1.00 91.56 119 ARG A C 1
ATOM 908 O O . ARG A 1 119 ? 8.118 -14.962 -2.376 1.00 91.56 119 ARG A O 1
ATOM 915 N N . GLN A 1 120 ? 9.054 -14.472 -0.381 1.00 93.31 120 GLN A N 1
ATOM 916 C CA . GLN A 1 120 ? 8.609 -13.071 -0.349 1.00 93.31 120 GLN A CA 1
ATOM 917 C C . GLN A 1 120 ? 9.175 -12.305 -1.545 1.00 93.31 120 GLN A C 1
ATOM 919 O O . GLN A 1 120 ? 8.403 -11.703 -2.282 1.00 93.31 120 GLN A O 1
ATOM 924 N N . GLY A 1 121 ? 10.488 -12.393 -1.781 1.00 93.75 121 GLY A N 1
ATOM 925 C CA . GLY A 1 121 ? 11.148 -11.756 -2.923 1.00 93.75 121 GLY A CA 1
ATOM 926 C C . GLY A 1 121 ? 10.497 -12.125 -4.257 1.00 93.75 121 GLY A C 1
ATOM 927 O O . GLY A 1 121 ? 10.048 -11.240 -4.972 1.00 93.75 121 GLY A O 1
ATOM 928 N N . VAL A 1 122 ? 10.332 -13.419 -4.551 1.00 95.19 122 VAL A N 1
ATOM 929 C CA . VAL A 1 122 ? 9.726 -13.884 -5.817 1.00 95.19 122 VAL A CA 1
ATOM 930 C C . VAL A 1 122 ? 8.298 -13.360 -6.006 1.00 95.19 122 VAL A C 1
ATOM 932 O O . VAL A 1 122 ? 7.940 -12.885 -7.086 1.00 95.19 122 VAL A O 1
ATOM 935 N N . VAL A 1 123 ? 7.466 -13.426 -4.961 1.00 94.75 123 VAL A N 1
ATOM 936 C CA . VAL A 1 123 ? 6.077 -12.945 -5.025 1.00 94.75 123 VAL A CA 1
ATOM 937 C C . VAL A 1 123 ? 6.033 -11.430 -5.222 1.00 94.75 123 VAL A C 1
ATOM 939 O O . VAL A 1 123 ? 5.253 -10.945 -6.042 1.00 94.75 123 VAL A O 1
ATOM 942 N N . LEU A 1 124 ? 6.885 -10.687 -4.513 1.00 94.69 124 LEU A N 1
ATOM 943 C CA . LEU A 1 124 ? 6.965 -9.231 -4.603 1.00 94.69 124 LEU A CA 1
ATOM 944 C C . LEU A 1 124 ? 7.503 -8.775 -5.961 1.00 94.69 124 LEU A C 1
ATOM 946 O O . LEU A 1 124 ? 6.943 -7.845 -6.533 1.00 94.69 124 LEU A O 1
ATOM 950 N N . THR A 1 125 ? 8.498 -9.464 -6.524 1.00 95.56 125 THR A N 1
ATOM 951 C CA . THR A 1 125 ? 9.002 -9.205 -7.880 1.00 95.56 125 THR A CA 1
ATOM 952 C C . THR A 1 125 ? 7.904 -9.431 -8.912 1.00 95.56 125 THR A C 1
ATOM 954 O O . THR A 1 125 ? 7.664 -8.565 -9.748 1.00 95.56 125 THR A O 1
ATOM 957 N N . ARG A 1 126 ? 7.169 -10.549 -8.831 1.00 95.62 126 ARG A N 1
ATOM 958 C CA . ARG A 1 126 ? 6.050 -10.823 -9.745 1.00 95.62 126 ARG A CA 1
ATOM 959 C C . ARG A 1 126 ? 4.936 -9.783 -9.615 1.00 95.62 126 ARG A C 1
ATOM 961 O O . ARG A 1 126 ? 4.380 -9.371 -10.630 1.00 95.62 126 ARG A O 1
ATOM 968 N N . ARG A 1 127 ? 4.603 -9.374 -8.385 1.00 94.69 127 ARG A N 1
ATOM 969 C CA . ARG A 1 127 ? 3.627 -8.308 -8.111 1.00 94.69 127 ARG A CA 1
ATOM 970 C C . ARG A 1 127 ? 4.078 -6.997 -8.750 1.00 94.69 127 ARG A C 1
ATOM 972 O O . ARG A 1 127 ? 3.341 -6.454 -9.558 1.00 94.69 127 ARG A O 1
ATOM 979 N N . CYS A 1 128 ? 5.300 -6.558 -8.457 1.00 92.56 128 CYS A N 1
ATOM 980 C CA . CYS A 1 128 ? 5.865 -5.313 -8.972 1.00 92.56 128 CYS A CA 1
ATOM 981 C C . CYS A 1 128 ? 5.917 -5.307 -10.507 1.00 92.56 128 CYS A C 1
ATOM 983 O O . CYS A 1 128 ? 5.461 -4.356 -11.134 1.00 92.56 128 CYS A O 1
ATOM 985 N N . LEU A 1 129 ? 6.364 -6.402 -11.129 1.00 91.75 129 LEU A N 1
ATOM 986 C CA . LEU A 1 129 ? 6.383 -6.524 -12.586 1.00 91.75 129 LEU A CA 1
ATOM 987 C C . LEU A 1 129 ? 4.973 -6.455 -13.186 1.00 91.75 129 LEU A C 1
ATOM 989 O O . LEU A 1 129 ? 4.758 -5.776 -14.186 1.00 91.75 129 LEU A O 1
ATOM 993 N N . LYS A 1 130 ? 3.996 -7.126 -12.564 1.00 92.56 130 LYS A N 1
ATOM 994 C CA . LYS A 1 130 ? 2.599 -7.064 -13.002 1.00 92.56 130 LYS A CA 1
ATOM 995 C C . LYS A 1 130 ? 2.034 -5.655 -12.865 1.00 92.56 130 LYS A C 1
ATOM 997 O O . LYS A 1 130 ? 1.335 -5.223 -13.769 1.00 92.56 130 LYS A O 1
ATOM 1002 N N . ASP A 1 131 ? 2.329 -4.959 -11.772 1.00 90.19 131 ASP A N 1
ATOM 1003 C CA . ASP A 1 131 ? 1.849 -3.598 -11.536 1.00 90.19 131 ASP A CA 1
ATOM 1004 C C . ASP A 1 131 ? 2.416 -2.622 -12.577 1.00 90.19 131 ASP A C 1
ATOM 1006 O O . ASP A 1 131 ? 1.667 -1.807 -13.112 1.00 90.19 131 ASP A O 1
ATOM 1010 N N . GLN A 1 132 ? 3.694 -2.767 -12.943 1.00 86.94 132 GLN A N 1
ATOM 1011 C CA . GLN A 1 132 ? 4.333 -1.931 -13.964 1.00 86.94 132 GLN A CA 1
ATOM 1012 C C . GLN A 1 132 ? 3.869 -2.254 -15.394 1.00 86.94 132 GLN A C 1
ATOM 1014 O O . GLN A 1 132 ? 3.693 -1.347 -16.203 1.00 86.94 132 GLN A O 1
ATOM 1019 N N . LEU A 1 133 ? 3.631 -3.532 -15.715 1.00 87.50 133 LEU A N 1
ATOM 1020 C CA . LEU A 1 133 ? 3.190 -3.967 -17.050 1.00 87.50 133 LEU A CA 1
ATOM 1021 C C . LEU A 1 133 ? 1.664 -3.961 -17.234 1.00 87.50 133 LEU A C 1
ATOM 1023 O O . LEU A 1 133 ? 1.175 -4.265 -18.322 1.00 87.50 133 LEU A O 1
ATOM 1027 N N . LYS A 1 134 ? 0.892 -3.632 -16.190 1.00 91.75 134 LYS A N 1
ATOM 1028 C CA . LYS A 1 134 ? -0.579 -3.630 -16.237 1.00 91.75 134 LYS A CA 1
ATOM 1029 C C . LYS A 1 134 ? -1.134 -2.631 -17.250 1.00 91.75 134 LYS A C 1
ATOM 1031 O O . LYS A 1 134 ? -2.212 -2.866 -17.792 1.00 91.75 134 LYS A O 1
ATOM 1036 N N . ASP A 1 135 ? -0.426 -1.528 -17.473 1.00 88.75 135 ASP A N 1
ATOM 1037 C CA . ASP A 1 135 ? -0.814 -0.493 -18.426 1.00 88.75 135 ASP A CA 1
ATOM 1038 C C . ASP A 1 135 ? 0.080 -0.545 -19.681 1.00 88.75 135 ASP A C 1
ATOM 1040 O O . ASP A 1 135 ? 1.127 0.113 -19.736 1.00 88.75 135 ASP A O 1
ATOM 1044 N N . PRO A 1 136 ? -0.315 -1.312 -20.717 1.00 85.81 136 PRO A N 1
ATOM 1045 C CA . PRO A 1 136 ? 0.458 -1.405 -21.951 1.00 85.81 136 PRO A CA 1
ATOM 1046 C C . PRO A 1 136 ? 0.464 -0.088 -22.736 1.00 85.81 136 PRO A C 1
ATOM 1048 O O . PRO A 1 136 ? 1.382 0.144 -23.519 1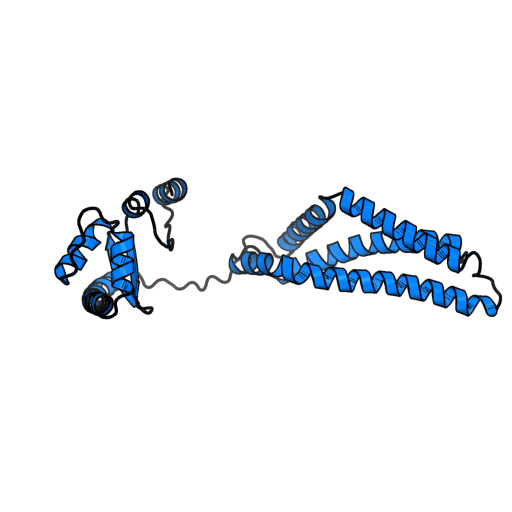.00 85.81 136 PRO A O 1
ATOM 1051 N N . ARG A 1 137 ? -0.525 0.796 -22.527 1.00 90.31 137 ARG A N 1
ATOM 1052 C CA . ARG A 1 137 ? -0.568 2.102 -23.198 1.00 90.31 137 ARG A CA 1
ATOM 1053 C C . ARG A 1 137 ? 0.505 3.019 -22.634 1.00 90.31 137 ARG A C 1
ATOM 1055 O O . ARG A 1 137 ? 1.209 3.660 -23.407 1.00 90.31 137 ARG A O 1
ATOM 1062 N 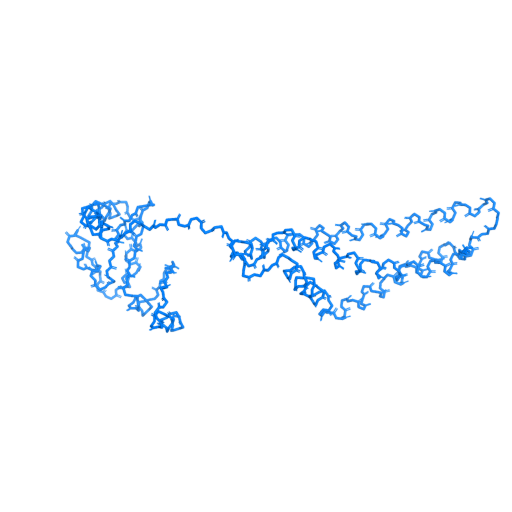N . LYS A 1 138 ? 0.685 3.033 -21.309 1.00 87.62 138 LYS A N 1
ATOM 1063 C CA . LYS A 1 138 ? 1.795 3.752 -20.665 1.00 87.62 138 LYS A CA 1
ATOM 1064 C C . LYS A 1 138 ? 3.145 3.264 -21.195 1.00 87.62 138 LYS A C 1
ATOM 1066 O O . LYS A 1 138 ? 3.954 4.088 -21.611 1.00 87.62 138 LYS A O 1
ATOM 1071 N N . ALA A 1 139 ? 3.363 1.948 -21.233 1.00 87.06 139 ALA A N 1
ATOM 1072 C CA . ALA A 1 139 ? 4.608 1.369 -21.742 1.00 87.06 139 ALA A CA 1
ATOM 1073 C C . ALA A 1 139 ? 4.854 1.720 -23.222 1.00 87.06 139 ALA A C 1
ATOM 1075 O O . ALA A 1 139 ? 5.945 2.164 -23.574 1.00 87.06 139 ALA A O 1
ATOM 1076 N N . GLY A 1 140 ? 3.828 1.598 -24.072 1.00 90.19 140 GLY A N 1
ATOM 1077 C CA . GLY A 1 140 ? 3.911 1.960 -25.489 1.00 90.19 140 GLY A CA 1
ATOM 1078 C C . GLY A 1 140 ? 4.207 3.445 -25.711 1.00 90.19 140 GLY A C 1
ATOM 1079 O O . GLY A 1 140 ? 5.100 3.782 -26.485 1.00 90.19 140 GLY A O 1
ATOM 1080 N N . ASN A 1 141 ? 3.524 4.335 -24.985 1.00 91.31 141 ASN A N 1
ATOM 1081 C CA . ASN A 1 141 ? 3.749 5.780 -25.073 1.00 91.31 141 ASN A CA 1
ATOM 1082 C C . ASN A 1 141 ? 5.158 6.171 -24.604 1.00 91.31 141 ASN A C 1
ATOM 1084 O O . ASN A 1 141 ? 5.798 7.011 -25.234 1.00 91.31 141 ASN A O 1
ATOM 1088 N N . MET A 1 142 ? 5.662 5.554 -23.529 1.00 90.56 142 MET A N 1
ATOM 1089 C CA . MET A 1 142 ? 7.032 5.786 -23.061 1.00 90.56 142 MET A CA 1
ATOM 1090 C C . MET A 1 142 ? 8.063 5.305 -24.088 1.00 90.56 142 MET A C 1
ATOM 1092 O O . MET A 1 142 ? 8.988 6.051 -24.403 1.00 90.56 142 MET A O 1
ATOM 1096 N N . ALA A 1 143 ? 7.882 4.115 -24.668 1.00 92.19 143 ALA A N 1
ATOM 1097 C CA . ALA A 1 143 ? 8.776 3.598 -25.704 1.00 92.19 143 ALA A CA 1
ATOM 1098 C C . ALA A 1 143 ? 8.780 4.488 -26.960 1.00 92.19 143 ALA A C 1
ATOM 1100 O O . ALA A 1 143 ? 9.849 4.830 -27.466 1.00 92.19 143 ALA A O 1
ATOM 1101 N N . ALA A 1 144 ? 7.605 4.925 -27.426 1.00 94.62 144 ALA A N 1
ATOM 1102 C CA . ALA A 1 144 ? 7.477 5.829 -28.568 1.00 94.62 144 ALA A CA 1
ATOM 1103 C C . ALA A 1 144 ? 8.166 7.180 -28.313 1.00 94.62 144 ALA A C 1
ATOM 1105 O O . ALA A 1 144 ? 8.909 7.665 -29.165 1.00 94.62 144 ALA A O 1
ATOM 1106 N N . LEU A 1 145 ? 7.982 7.756 -27.119 1.00 94.00 145 LEU A N 1
ATOM 1107 C CA . LEU A 1 145 ? 8.646 8.997 -26.723 1.00 94.00 145 LEU A CA 1
ATOM 1108 C C . LEU A 1 145 ? 10.174 8.841 -26.680 1.00 94.00 145 LEU A C 1
ATOM 1110 O O . LEU A 1 145 ? 10.887 9.737 -27.127 1.00 94.00 145 LEU A O 1
ATOM 1114 N N . LYS A 1 146 ? 10.687 7.709 -26.178 1.00 92.69 146 LYS A N 1
ATOM 1115 C CA . LYS A 1 146 ? 12.132 7.430 -26.128 1.00 92.69 146 LYS A CA 1
ATOM 1116 C C . LYS A 1 146 ? 12.738 7.231 -27.513 1.00 92.69 146 LYS A C 1
ATOM 1118 O O . LYS A 1 146 ? 13.792 7.799 -27.781 1.00 92.69 146 LYS A O 1
ATOM 1123 N N . LEU A 1 147 ? 12.052 6.515 -28.404 1.00 95.56 147 LEU A N 1
ATOM 1124 C CA . LEU A 1 147 ? 12.470 6.370 -29.801 1.00 95.56 147 LEU A CA 1
ATOM 1125 C C . LEU A 1 147 ? 12.496 7.723 -30.521 1.00 95.56 147 LEU A C 1
ATOM 1127 O O . LEU A 1 147 ? 13.462 8.031 -31.215 1.00 95.56 147 LEU A O 1
ATOM 1131 N N . PHE A 1 148 ? 11.471 8.555 -30.321 1.00 95.25 148 PHE A N 1
ATOM 1132 C CA . PHE A 1 148 ? 11.412 9.895 -30.904 1.00 95.25 148 PHE A CA 1
ATOM 1133 C C . PHE A 1 148 ? 12.531 10.806 -30.379 1.00 95.25 148 PHE A C 1
ATOM 1135 O O . PHE A 1 148 ? 13.233 11.438 -31.166 1.00 95.25 148 PHE A O 1
ATOM 1142 N N . ALA A 1 149 ? 12.743 10.837 -29.061 1.00 92.69 149 ALA A N 1
ATOM 1143 C CA . ALA A 1 149 ? 13.820 11.613 -28.451 1.00 92.69 149 ALA A CA 1
ATOM 1144 C C . ALA A 1 149 ? 15.204 11.150 -28.938 1.00 92.69 149 ALA A C 1
ATOM 1146 O O . ALA A 1 149 ? 16.048 11.979 -29.276 1.00 92.69 149 ALA A O 1
ATOM 1147 N N . GLY A 1 150 ? 15.419 9.834 -29.029 1.00 93.94 150 GLY A N 1
ATOM 1148 C CA . GLY A 1 150 ? 16.652 9.253 -29.558 1.00 93.94 150 GLY A CA 1
ATOM 1149 C C . GLY A 1 150 ? 16.873 9.602 -31.028 1.00 93.94 150 GLY A C 1
ATOM 1150 O O . GLY A 1 150 ? 17.993 9.921 -31.418 1.00 93.94 150 GLY A O 1
ATOM 1151 N N . ALA A 1 151 ? 15.813 9.605 -31.840 1.00 94.88 151 ALA A N 1
ATOM 1152 C CA . ALA A 1 151 ? 15.891 10.005 -33.240 1.00 94.88 151 ALA A CA 1
ATOM 1153 C C . ALA A 1 151 ? 16.259 11.488 -33.392 1.00 94.88 151 ALA A C 1
ATOM 1155 O O . ALA A 1 151 ? 17.112 11.816 -34.209 1.00 94.88 151 ALA A O 1
ATOM 1156 N N . LEU A 1 152 ? 15.683 12.376 -32.573 1.00 93.50 152 LEU A N 1
ATOM 1157 C CA . LEU A 1 152 ? 16.010 13.805 -32.585 1.00 93.50 152 LEU A CA 1
ATOM 1158 C C . LEU A 1 152 ? 17.490 14.035 -32.257 1.00 93.50 152 LEU A C 1
ATOM 1160 O O . LEU A 1 152 ? 18.183 14.726 -32.998 1.00 93.50 152 LEU A O 1
ATOM 1164 N N . VAL A 1 153 ? 17.988 13.392 -31.197 1.00 91.38 153 VAL A N 1
ATOM 1165 C CA . VAL A 1 153 ? 19.416 13.401 -30.839 1.00 91.38 153 VAL A CA 1
ATOM 1166 C C . VAL A 1 153 ? 20.265 12.857 -31.990 1.00 91.38 153 VAL A C 1
ATOM 1168 O O . VAL A 1 153 ? 21.248 13.478 -32.380 1.00 91.38 153 VAL A O 1
ATOM 1171 N N . GLY A 1 154 ? 19.863 11.735 -32.585 1.00 91.38 154 GLY A N 1
ATOM 1172 C CA . GLY A 1 154 ? 20.568 11.131 -33.710 1.00 91.38 154 GLY A CA 1
ATOM 1173 C C . GLY A 1 154 ? 20.645 12.026 -34.951 1.00 91.38 154 GLY A C 1
ATOM 1174 O O . GLY A 1 154 ? 21.673 12.042 -35.620 1.00 91.38 154 GLY A O 1
ATOM 1175 N N . VAL A 1 155 ? 19.597 12.803 -35.242 1.00 93.00 155 VAL A N 1
ATOM 1176 C CA . VAL A 1 155 ? 19.571 13.756 -36.365 1.00 93.00 155 VAL A CA 1
ATOM 1177 C C . VAL A 1 155 ? 20.504 14.946 -36.123 1.00 93.00 155 VAL A C 1
ATOM 1179 O O . VAL A 1 155 ? 21.157 15.396 -37.061 1.00 93.00 155 VAL A O 1
ATOM 1182 N N . VAL A 1 156 ? 20.613 15.440 -34.884 1.00 92.62 156 VAL A N 1
ATOM 1183 C CA . VAL A 1 156 ? 21.518 16.559 -34.546 1.00 92.62 156 VAL A CA 1
ATOM 1184 C C . VAL A 1 156 ? 22.980 16.217 -34.859 1.00 92.62 156 VAL A C 1
ATOM 1186 O O . VAL A 1 156 ? 23.710 17.062 -35.374 1.00 92.62 156 VAL A O 1
ATOM 1189 N N . TRP A 1 157 ? 23.391 14.973 -34.603 1.00 90.06 157 TRP A N 1
ATOM 1190 C CA . TRP A 1 157 ? 24.751 14.474 -34.848 1.00 90.06 157 TRP A CA 1
ATOM 1191 C C . TRP A 1 157 ? 24.813 13.457 -35.997 1.00 90.06 157 TRP A C 1
ATOM 1193 O O . TRP A 1 157 ? 25.588 12.500 -35.951 1.00 90.06 157 TRP A O 1
ATOM 1203 N N . TYR A 1 158 ? 23.992 13.656 -37.030 1.00 91.69 158 TYR A N 1
ATOM 1204 C CA . TYR A 1 158 ? 23.830 12.698 -38.123 1.00 91.69 158 TYR A CA 1
ATOM 1205 C C . TYR A 1 158 ? 25.155 12.378 -38.834 1.00 91.69 158 TYR A C 1
ATOM 1207 O O . TYR A 1 158 ? 25.791 13.263 -39.405 1.00 91.69 158 TYR A O 1
ATOM 1215 N N . GLN A 1 159 ? 25.553 11.101 -38.810 1.00 87.06 159 GLN A N 1
ATOM 1216 C CA . GLN A 1 159 ? 26.771 10.552 -39.427 1.00 87.06 159 GLN A CA 1
ATOM 1217 C C . GLN A 1 159 ? 28.079 11.278 -39.068 1.00 87.06 159 GLN A C 1
ATOM 1219 O O . GLN A 1 159 ? 29.051 11.240 -39.822 1.00 87.06 159 GLN A O 1
ATOM 1224 N N . GLN A 1 160 ? 28.137 11.918 -37.899 1.00 84.31 160 GLN A N 1
ATOM 1225 C CA . GLN A 1 160 ? 29.333 12.642 -37.461 1.00 84.31 160 GLN A CA 1
ATOM 1226 C C . GLN A 1 160 ? 30.376 11.739 -36.781 1.00 84.31 160 GLN A C 1
ATOM 1228 O O . GLN A 1 160 ? 31.478 12.204 -36.496 1.00 84.31 160 GLN A O 1
ATOM 1233 N N . ALA A 1 161 ? 30.089 10.447 -36.562 1.00 79.75 161 ALA A N 1
ATOM 1234 C CA . ALA A 1 161 ? 31.039 9.469 -36.016 1.00 79.75 161 ALA A CA 1
ATOM 1235 C C . ALA A 1 161 ? 32.067 8.970 -37.057 1.00 79.75 161 ALA A C 1
ATOM 1237 O O . ALA A 1 161 ? 32.106 7.796 -37.428 1.00 79.75 161 ALA A O 1
ATOM 1238 N N . GLY A 1 162 ? 32.913 9.880 -37.544 1.00 78.94 162 GLY A N 1
ATOM 1239 C CA . GLY A 1 162 ? 34.054 9.567 -38.411 1.00 78.94 162 GLY A CA 1
ATOM 1240 C C . GLY A 1 162 ? 35.307 9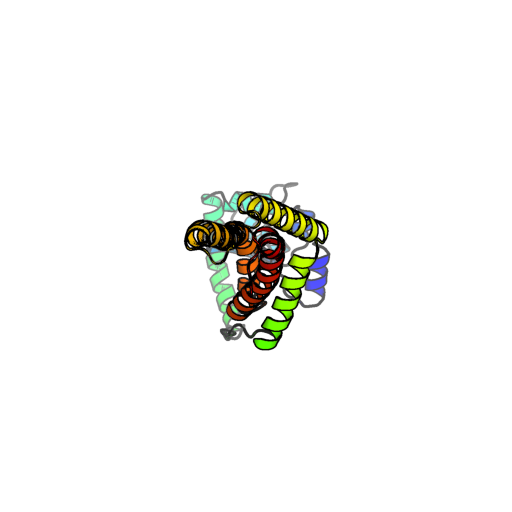.098 -37.654 1.00 78.94 162 GLY A C 1
ATOM 1241 O O . GLY A 1 162 ? 35.370 9.150 -36.430 1.00 78.94 162 GLY A O 1
ATOM 1242 N N . VAL A 1 163 ? 36.343 8.686 -38.396 1.00 75.06 163 VAL A N 1
ATOM 1243 C CA . VAL A 1 163 ? 37.673 8.303 -37.853 1.00 75.06 163 VAL A CA 1
ATOM 1244 C C . VAL A 1 163 ? 38.570 9.538 -37.598 1.00 75.06 163 VAL A C 1
ATOM 1246 O O . VAL A 1 163 ? 39.676 9.427 -37.081 1.00 75.06 163 VAL A O 1
ATOM 1249 N N . THR A 1 164 ? 38.095 10.732 -37.957 1.00 79.94 164 THR A N 1
ATOM 1250 C CA . THR A 1 164 ? 38.818 12.010 -37.857 1.00 79.94 164 THR A CA 1
ATOM 1251 C C . THR A 1 164 ? 38.728 12.608 -36.450 1.00 79.94 164 THR A C 1
ATOM 1253 O O . THR A 1 164 ? 37.707 12.465 -35.795 1.00 79.94 164 THR A O 1
ATOM 1256 N N . GLN A 1 165 ? 39.742 13.355 -36.002 1.00 78.06 165 GLN A N 1
ATOM 1257 C CA . GLN A 1 165 ? 39.752 14.012 -34.682 1.00 78.06 165 GLN A CA 1
ATOM 1258 C C . GLN A 1 165 ? 38.538 14.938 -34.432 1.00 78.06 165 GLN A C 1
ATOM 1260 O O . GLN A 1 165 ? 38.077 15.047 -33.296 1.00 78.06 165 GLN A O 1
ATOM 1265 N N . ASP A 1 166 ? 37.966 15.531 -35.483 1.00 80.88 166 ASP A N 1
ATOM 1266 C CA . ASP A 1 166 ? 36.773 16.388 -35.401 1.00 80.88 166 ASP A CA 1
ATOM 1267 C C . ASP A 1 166 ? 35.498 15.638 -34.966 1.00 80.88 166 ASP A C 1
ATOM 1269 O O . ASP A 1 166 ? 34.547 16.262 -34.497 1.00 80.88 166 ASP A O 1
ATOM 1273 N N . SER A 1 167 ? 35.464 14.301 -35.070 1.00 84.12 167 SER A N 1
ATOM 1274 C CA . SER A 1 167 ? 34.310 13.483 -34.664 1.00 84.12 167 SER A CA 1
ATOM 1275 C C . SER A 1 167 ? 34.207 13.273 -33.152 1.00 84.12 167 SER A C 1
ATOM 1277 O O . SER A 1 167 ? 33.142 12.903 -32.654 1.00 84.12 167 SER A O 1
ATOM 1279 N N . ILE A 1 168 ? 35.283 13.538 -32.400 1.00 86.31 168 ILE A N 1
ATOM 1280 C CA . ILE A 1 168 ? 35.351 13.263 -30.959 1.00 86.31 168 ILE A CA 1
ATOM 1281 C C . ILE A 1 168 ? 34.307 14.087 -30.201 1.00 86.31 168 ILE A C 1
ATOM 1283 O O . ILE A 1 168 ? 33.565 13.544 -29.384 1.00 86.31 168 ILE A O 1
ATOM 1287 N N . PHE A 1 169 ? 34.212 15.387 -30.492 1.00 89.12 169 PHE A N 1
ATOM 1288 C CA . PHE A 1 169 ? 33.287 16.286 -29.800 1.00 89.12 169 PHE A CA 1
ATOM 1289 C C . PHE A 1 169 ? 31.803 15.944 -30.071 1.00 89.12 169 PHE A C 1
ATOM 1291 O O . PHE A 1 169 ? 31.054 15.786 -29.102 1.00 89.12 169 PHE A O 1
ATOM 1298 N N . PRO A 1 170 ? 31.362 15.735 -31.331 1.00 87.44 170 PRO A N 1
ATOM 1299 C CA . PRO A 1 170 ? 30.036 15.201 -31.655 1.00 87.44 170 PRO A CA 1
ATOM 1300 C C . PRO A 1 170 ? 29.678 13.893 -30.945 1.00 87.44 170 PRO A C 1
ATOM 1302 O O . PRO A 1 170 ? 28.613 13.784 -30.334 1.00 87.44 170 PRO A O 1
ATOM 1305 N N . VAL A 1 171 ? 30.575 12.902 -30.991 1.00 88.69 171 VAL A N 1
ATOM 1306 C CA . VAL A 1 171 ? 30.346 11.581 -30.386 1.00 88.69 171 VAL A CA 1
ATOM 1307 C C . VAL A 1 171 ? 30.235 11.695 -28.869 1.00 88.69 171 VAL A C 1
ATOM 1309 O O . VAL A 1 171 ? 29.325 11.121 -28.267 1.00 88.69 171 VAL A O 1
ATOM 1312 N N . GLN A 1 172 ? 31.107 12.487 -28.243 1.00 90.69 172 GLN A N 1
ATOM 1313 C CA . GLN A 1 172 ? 31.043 12.761 -26.813 1.00 90.69 172 GLN A CA 1
ATOM 1314 C C . GLN A 1 172 ? 29.728 13.454 -26.426 1.00 90.69 172 GLN A C 1
ATOM 1316 O O . GLN A 1 172 ? 29.121 13.080 -25.422 1.00 90.69 172 GLN A O 1
ATOM 1321 N N . GLY A 1 173 ? 29.256 14.414 -27.228 1.00 90.38 173 GLY A N 1
ATOM 1322 C CA . GLY A 1 173 ? 27.973 15.090 -27.023 1.00 90.38 173 GLY A CA 1
ATOM 1323 C C . GLY A 1 173 ? 26.778 14.134 -27.089 1.00 90.38 173 GLY A C 1
ATOM 1324 O O . GLY A 1 173 ? 25.939 14.128 -26.184 1.00 90.38 173 GLY A O 1
ATOM 1325 N N . ALA A 1 174 ? 26.735 13.268 -28.105 1.00 89.81 174 ALA A N 1
ATOM 1326 C CA . ALA A 1 174 ? 25.672 12.276 -28.267 1.00 89.81 174 ALA A CA 1
ATOM 1327 C C . ALA A 1 174 ? 25.634 11.261 -27.107 1.00 89.81 174 ALA A C 1
ATOM 1329 O O . ALA A 1 174 ? 24.566 10.989 -26.550 1.00 89.81 174 ALA A O 1
ATOM 1330 N N . LEU A 1 175 ? 26.797 10.740 -26.691 1.00 90.44 175 LEU A N 1
ATOM 1331 C CA . LEU A 1 175 ? 26.906 9.821 -25.552 1.00 90.44 175 LEU A CA 1
ATOM 1332 C C . LEU A 1 175 ? 26.521 10.498 -24.232 1.00 90.44 175 LEU A C 1
ATOM 1334 O O . LEU A 1 175 ? 25.796 9.910 -23.427 1.00 90.44 175 LEU A O 1
ATOM 1338 N N . PHE A 1 176 ? 26.955 11.745 -24.026 1.00 93.31 176 PHE A N 1
ATOM 1339 C CA . PHE A 1 176 ? 26.593 12.525 -22.848 1.00 93.31 176 PHE A CA 1
ATOM 1340 C C . PHE A 1 176 ? 25.076 12.697 -22.740 1.00 93.31 176 PHE A C 1
ATOM 1342 O O . PHE A 1 176 ? 24.512 12.397 -21.689 1.00 93.31 176 PHE A O 1
ATOM 1349 N N . ILE A 1 177 ? 24.396 13.103 -23.819 1.00 91.44 177 ILE A N 1
ATOM 1350 C CA . ILE A 1 177 ? 22.936 13.270 -23.801 1.00 91.44 177 ILE A CA 1
ATOM 1351 C C . ILE A 1 177 ? 22.216 11.941 -23.555 1.00 91.44 177 ILE A C 1
ATOM 1353 O O . ILE A 1 177 ? 21.261 11.911 -22.776 1.00 91.44 177 ILE A O 1
ATOM 1357 N N . ALA A 1 178 ? 22.672 10.840 -24.159 1.00 89.69 178 ALA A N 1
ATOM 1358 C CA . ALA A 1 178 ? 22.066 9.524 -23.955 1.00 89.69 178 ALA A CA 1
ATOM 1359 C C . ALA A 1 178 ? 22.139 9.071 -22.483 1.00 89.69 178 ALA A C 1
ATOM 1361 O O . ALA A 1 178 ? 21.135 8.642 -21.899 1.00 89.69 178 ALA A O 1
ATOM 1362 N N . ILE A 1 179 ? 23.313 9.211 -21.858 1.00 92.06 179 ILE A N 1
ATOM 1363 C CA . ILE A 1 179 ? 23.539 8.858 -20.448 1.00 92.06 179 ILE A CA 1
ATOM 1364 C C . ILE A 1 179 ? 22.775 9.813 -19.525 1.00 92.06 179 ILE A C 1
ATOM 1366 O O . ILE A 1 179 ? 22.109 9.372 -18.581 1.00 92.06 179 ILE A O 1
ATOM 1370 N N . PHE A 1 180 ? 22.831 11.116 -19.806 1.00 93.06 180 PHE A N 1
ATOM 1371 C CA . PHE A 1 180 ? 22.168 12.143 -19.010 1.00 93.06 180 PHE A CA 1
ATOM 1372 C C . PHE A 1 180 ? 20.649 11.955 -19.006 1.00 93.06 180 PHE A C 1
ATOM 1374 O O . PHE A 1 180 ? 20.045 11.924 -17.935 1.00 93.06 180 PHE A O 1
ATOM 1381 N N . ASN A 1 181 ? 20.035 11.743 -20.176 1.00 89.81 181 ASN A N 1
ATOM 1382 C CA . ASN A 1 181 ? 18.595 11.505 -20.284 1.00 89.81 181 ASN A CA 1
ATOM 1383 C C . ASN A 1 181 ? 18.174 10.249 -19.507 1.00 89.81 181 ASN A C 1
ATOM 1385 O O . ASN A 1 181 ? 17.210 10.293 -18.749 1.00 89.81 181 ASN A O 1
ATOM 1389 N N . SER A 1 182 ? 18.940 9.159 -19.627 1.00 89.44 182 SER A N 1
ATOM 1390 C CA . SER A 1 182 ? 18.667 7.903 -18.914 1.00 89.44 182 SER A CA 1
ATOM 1391 C C . SER A 1 182 ? 18.756 8.064 -17.390 1.00 89.44 182 SER A C 1
ATOM 1393 O O . SER A 1 182 ? 17.934 7.525 -16.644 1.00 89.44 182 SER A O 1
ATOM 1395 N N . THR A 1 183 ? 19.739 8.831 -16.913 1.00 91.12 183 THR A N 1
ATOM 1396 C CA . THR A 1 183 ? 19.951 9.070 -15.478 1.00 91.12 183 THR A CA 1
ATOM 1397 C C . THR A 1 183 ? 18.873 9.986 -14.904 1.00 91.12 183 THR A C 1
ATOM 1399 O O . THR A 1 183 ? 18.283 9.668 -13.871 1.00 91.12 183 THR A O 1
ATOM 1402 N N . MET A 1 184 ? 18.570 11.096 -15.585 1.00 91.44 184 MET A N 1
ATOM 1403 C CA . MET A 1 184 ? 17.538 12.043 -15.154 1.00 91.44 184 MET A CA 1
ATOM 1404 C C . MET A 1 184 ? 16.150 11.403 -15.102 1.00 91.44 184 MET A C 1
ATOM 1406 O O . MET A 1 184 ? 15.421 11.639 -14.140 1.00 91.44 184 MET A O 1
ATOM 1410 N N . ASP A 1 185 ? 15.812 10.536 -16.061 1.00 88.81 185 ASP A N 1
ATOM 1411 C CA . ASP A 1 185 ? 14.563 9.766 -16.026 1.00 88.81 185 ASP A CA 1
ATOM 1412 C C . ASP A 1 185 ? 14.452 8.914 -14.755 1.00 88.81 185 ASP A C 1
ATOM 1414 O O . ASP A 1 185 ? 13.418 8.926 -14.089 1.00 88.81 185 ASP A O 1
ATOM 1418 N N . THR A 1 186 ? 15.529 8.210 -14.386 1.00 89.50 186 THR A N 1
ATOM 1419 C CA . THR A 1 186 ? 15.552 7.338 -13.198 1.00 89.50 186 THR A CA 1
ATOM 1420 C C . THR A 1 186 ? 15.373 8.145 -11.911 1.00 89.50 186 THR A C 1
ATOM 1422 O O . THR A 1 186 ? 14.606 7.755 -11.024 1.00 89.50 186 THR A O 1
ATOM 1425 N N . VAL A 1 187 ? 16.058 9.289 -11.811 1.00 91.69 187 VAL A N 1
ATOM 1426 C CA . VAL A 1 187 ? 15.965 10.192 -10.655 1.00 91.69 187 VAL A CA 1
ATOM 1427 C C . VAL A 1 187 ? 14.552 10.755 -10.530 1.00 91.69 187 VAL A C 1
ATOM 1429 O O . VAL A 1 187 ? 13.955 10.672 -9.456 1.00 91.69 187 VAL A O 1
ATOM 1432 N N . LEU A 1 188 ? 13.993 11.273 -11.627 1.00 91.31 188 LEU A N 1
ATOM 1433 C CA . LEU A 1 188 ? 12.655 11.858 -11.635 1.00 91.31 188 LEU A CA 1
ATOM 1434 C C . LEU A 1 188 ? 11.582 10.810 -11.312 1.00 91.31 188 LEU A C 1
ATOM 1436 O O . LEU A 1 188 ? 10.706 11.064 -10.486 1.00 91.31 188 LEU A O 1
ATOM 1440 N N . HIS A 1 189 ? 11.677 9.615 -11.901 1.00 87.81 189 HIS A N 1
ATOM 1441 C CA . HIS A 1 189 ? 10.759 8.511 -11.623 1.00 87.81 189 HIS A CA 1
ATOM 1442 C C . HIS A 1 189 ? 10.770 8.130 -10.137 1.00 87.81 189 HIS A C 1
ATOM 1444 O O . HIS A 1 189 ? 9.718 8.066 -9.499 1.00 87.81 189 HIS A O 1
ATOM 1450 N N . THR A 1 190 ? 11.961 7.948 -9.560 1.00 88.12 190 THR A N 1
ATOM 1451 C CA . THR A 1 190 ? 12.120 7.569 -8.147 1.00 88.12 190 THR A CA 1
ATOM 1452 C C . THR A 1 190 ? 11.594 8.657 -7.205 1.00 88.12 190 THR A C 1
ATOM 1454 O O . THR A 1 190 ? 10.910 8.351 -6.224 1.00 88.12 190 THR A O 1
ATOM 1457 N N . ALA A 1 191 ? 11.864 9.931 -7.512 1.00 91.50 191 ALA A N 1
ATOM 1458 C CA . ALA A 1 191 ? 11.414 11.068 -6.711 1.00 91.50 191 ALA A CA 1
ATOM 1459 C C . ALA A 1 191 ? 9.880 11.176 -6.653 1.00 91.50 191 ALA A C 1
ATOM 1461 O O . ALA A 1 191 ? 9.325 11.516 -5.607 1.00 91.50 191 ALA A O 1
ATOM 1462 N N . LEU A 1 192 ? 9.195 10.855 -7.755 1.00 91.06 192 LEU A N 1
ATOM 1463 C CA . LEU A 1 192 ? 7.736 10.928 -7.846 1.00 91.06 192 LEU A CA 1
ATOM 1464 C C . LEU A 1 192 ? 7.029 9.673 -7.311 1.00 91.06 192 LEU A C 1
ATOM 1466 O O . LEU A 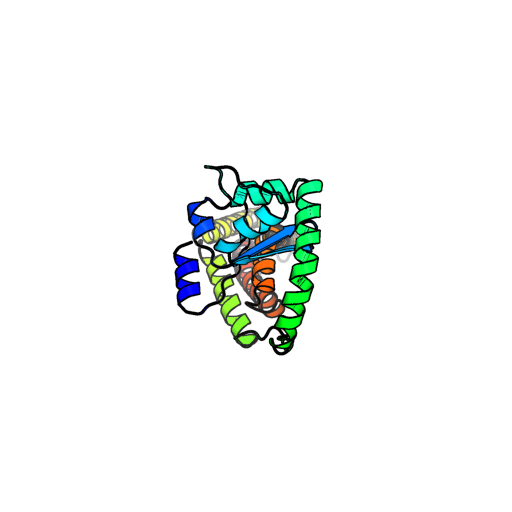1 192 ? 5.922 9.770 -6.784 1.00 91.06 192 LEU A O 1
ATOM 1470 N N . GLU A 1 193 ? 7.649 8.495 -7.405 1.00 87.88 193 GLU A N 1
ATOM 1471 C CA . GLU A 1 193 ? 7.046 7.233 -6.954 1.00 87.88 193 GLU A CA 1
ATOM 1472 C C . GLU A 1 193 ? 7.103 7.053 -5.429 1.00 87.88 193 GLU A C 1
ATOM 1474 O O . GLU A 1 193 ? 6.190 6.472 -4.826 1.00 87.88 193 GLU A O 1
ATOM 1479 N N . LEU A 1 194 ? 8.155 7.560 -4.777 1.00 87.19 194 LEU A N 1
ATOM 1480 C CA . LEU A 1 194 ? 8.370 7.352 -3.345 1.00 87.19 194 LEU A CA 1
ATOM 1481 C C . LEU A 1 194 ? 7.214 7.885 -2.470 1.00 87.19 194 LEU A C 1
ATOM 1483 O O . LEU A 1 194 ? 6.737 7.125 -1.622 1.00 87.19 194 LEU A O 1
ATOM 1487 N N . PRO A 1 195 ? 6.700 9.122 -2.643 1.00 90.31 195 PRO A N 1
ATOM 1488 C CA . PRO A 1 195 ? 5.585 9.621 -1.833 1.00 90.31 195 PRO A CA 1
ATOM 1489 C C . PRO A 1 195 ? 4.311 8.782 -1.983 1.00 90.31 195 PRO A C 1
ATOM 1491 O O . PRO A 1 195 ? 3.609 8.540 -0.999 1.00 90.31 195 PRO A O 1
ATOM 1494 N N . ILE A 1 196 ? 4.045 8.299 -3.200 1.00 88.81 196 ILE A N 1
ATOM 1495 C CA . ILE A 1 196 ? 2.841 7.533 -3.541 1.00 88.81 196 ILE A CA 1
ATOM 1496 C C . ILE A 1 196 ? 2.902 6.139 -2.905 1.00 88.81 196 ILE A C 1
ATOM 1498 O O . ILE A 1 196 ? 1.939 5.673 -2.293 1.00 88.81 196 ILE A O 1
ATOM 1502 N N . THR A 1 197 ? 4.052 5.473 -3.001 1.00 89.50 197 THR A N 1
ATOM 1503 C CA . THR A 1 197 ? 4.229 4.098 -2.507 1.00 89.50 197 THR A CA 1
ATOM 1504 C C . THR A 1 197 ? 4.493 4.031 -1.003 1.00 89.50 197 THR A C 1
ATOM 1506 O O . THR A 1 197 ? 4.128 3.045 -0.358 1.00 89.50 197 THR A O 1
ATOM 1509 N N . ARG A 1 198 ? 5.055 5.084 -0.393 1.00 90.94 198 ARG A N 1
ATOM 1510 C CA . ARG A 1 198 ? 5.415 5.107 1.036 1.00 90.94 198 ARG A CA 1
ATOM 1511 C C . ARG A 1 198 ? 4.239 4.797 1.961 1.00 90.94 198 ARG A C 1
ATOM 1513 O O . ARG A 1 198 ? 4.407 4.030 2.913 1.00 90.94 198 ARG A O 1
ATOM 1520 N N . ALA A 1 199 ? 3.064 5.377 1.710 1.00 90.00 199 ALA A N 1
ATOM 1521 C CA . ALA A 1 199 ? 1.881 5.154 2.545 1.00 90.00 199 ALA A CA 1
ATOM 1522 C C . ALA A 1 199 ? 1.419 3.688 2.492 1.00 90.00 199 ALA A C 1
ATOM 1524 O O . ALA A 1 199 ? 1.115 3.089 3.527 1.00 90.00 199 ALA A O 1
ATOM 1525 N N . LEU A 1 200 ? 1.445 3.091 1.296 1.00 89.50 200 LEU A N 1
ATOM 1526 C CA . LEU A 1 200 ? 1.118 1.685 1.084 1.00 89.50 200 LEU A CA 1
ATOM 1527 C C . LEU A 1 200 ? 2.114 0.774 1.812 1.00 89.50 200 LEU A C 1
ATOM 1529 O O . LEU A 1 200 ? 1.703 -0.040 2.634 1.00 89.50 200 LEU A O 1
ATOM 1533 N N . VAL A 1 201 ? 3.416 0.955 1.579 1.00 91.06 201 VAL A N 1
ATOM 1534 C CA . VAL A 1 201 ? 4.472 0.111 2.166 1.00 91.06 201 VAL A CA 1
ATOM 1535 C C . VAL A 1 201 ? 4.467 0.185 3.688 1.00 91.06 201 VAL A C 1
ATOM 1537 O O . VAL A 1 201 ? 4.587 -0.839 4.355 1.00 91.06 201 VAL A O 1
ATOM 1540 N N . THR A 1 202 ? 4.271 1.378 4.255 1.00 90.12 202 THR A N 1
ATOM 1541 C CA . THR A 1 202 ? 4.201 1.556 5.713 1.00 90.12 202 THR A CA 1
ATOM 1542 C C . THR A 1 202 ? 3.033 0.769 6.307 1.00 90.12 202 THR A C 1
ATOM 1544 O O . THR A 1 202 ? 3.181 0.144 7.357 1.00 90.12 202 THR A O 1
ATOM 1547 N N . ARG A 1 203 ? 1.879 0.758 5.629 1.00 90.81 203 ARG A N 1
ATOM 1548 C CA . ARG A 1 203 ? 0.710 -0.027 6.038 1.00 90.81 203 ARG A CA 1
ATOM 1549 C C . ARG A 1 203 ? 0.982 -1.531 5.949 1.00 90.81 203 ARG A C 1
ATOM 1551 O O . ARG A 1 203 ? 0.698 -2.248 6.901 1.00 90.81 203 ARG A O 1
ATOM 1558 N N . GLU A 1 204 ? 1.547 -2.008 4.840 1.00 90.88 204 GLU A N 1
ATOM 1559 C CA . GLU A 1 204 ? 1.832 -3.439 4.626 1.00 90.88 204 GLU A CA 1
ATOM 1560 C C . GLU A 1 204 ? 2.897 -3.966 5.604 1.00 90.88 204 GLU A C 1
ATOM 1562 O O . GLU A 1 204 ? 2.759 -5.067 6.141 1.00 90.88 204 GLU A O 1
ATOM 1567 N N . TYR A 1 205 ? 3.904 -3.143 5.912 1.00 88.38 205 TYR A N 1
ATOM 1568 C CA . TYR A 1 205 ? 4.929 -3.441 6.910 1.00 88.38 205 TYR A CA 1
ATOM 1569 C C . TYR A 1 205 ? 4.355 -3.500 8.332 1.00 88.38 205 TYR A C 1
ATOM 1571 O O . TYR A 1 205 ? 4.613 -4.455 9.064 1.00 88.38 205 TYR A O 1
ATOM 1579 N N . ARG A 1 206 ? 3.517 -2.525 8.722 1.00 87.56 206 ARG A N 1
ATOM 1580 C CA . ARG A 1 206 ? 2.845 -2.523 10.036 1.00 87.56 206 ARG A CA 1
ATOM 1581 C C . ARG A 1 206 ? 1.897 -3.710 10.211 1.00 87.56 206 ARG A C 1
ATOM 1583 O O . ARG A 1 206 ? 1.808 -4.246 11.309 1.00 87.56 206 ARG A O 1
ATOM 1590 N N . ASN A 1 207 ? 1.255 -4.155 9.132 1.00 87.19 207 ASN A N 1
ATOM 1591 C CA . ASN A 1 207 ? 0.398 -5.341 9.129 1.00 87.19 207 ASN A CA 1
ATOM 1592 C C . ASN A 1 207 ? 1.182 -6.670 9.140 1.00 87.19 207 ASN A C 1
ATOM 1594 O O . ASN A 1 207 ? 0.566 -7.733 9.185 1.00 87.19 207 ASN A O 1
ATOM 1598 N N . GLY A 1 208 ? 2.519 -6.639 9.068 1.00 86.94 208 GLY A N 1
ATOM 1599 C CA . GLY A 1 208 ? 3.362 -7.835 9.131 1.00 86.94 208 GLY A CA 1
ATOM 1600 C C . GLY A 1 208 ? 3.274 -8.740 7.899 1.00 86.94 208 GLY A C 1
ATOM 1601 O O . GLY A 1 208 ? 3.541 -9.935 8.001 1.00 86.94 208 GLY A O 1
ATOM 1602 N N . TRP A 1 209 ? 2.894 -8.207 6.731 1.00 87.25 209 TRP A N 1
ATOM 1603 C CA . TRP A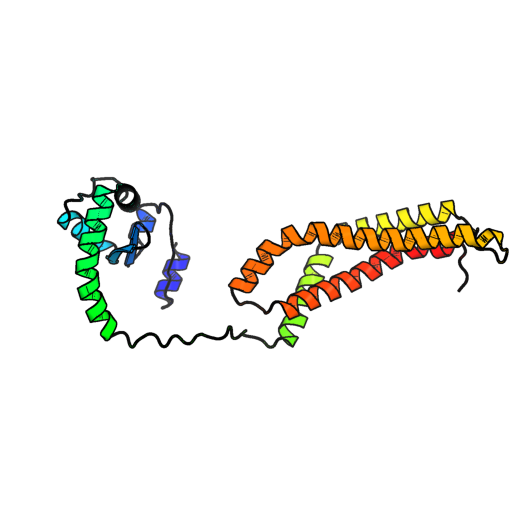 1 209 ? 2.710 -9.023 5.523 1.00 87.25 209 TRP A CA 1
ATOM 1604 C C . TRP A 1 209 ? 4.034 -9.522 4.928 1.00 87.25 209 TRP A C 1
ATOM 1606 O O . TRP A 1 209 ? 4.114 -10.657 4.460 1.00 87.25 209 TRP A O 1
ATOM 1616 N N . TYR A 1 210 ? 5.081 -8.695 4.948 1.00 90.38 210 TYR A N 1
ATOM 1617 C CA . TYR A 1 210 ? 6.418 -9.036 4.450 1.00 90.38 210 TYR A CA 1
ATOM 1618 C C . TYR A 1 210 ? 7.498 -8.142 5.074 1.00 90.38 210 TYR A C 1
ATOM 1620 O O . TYR A 1 210 ? 7.209 -7.062 5.592 1.00 90.38 210 TYR A O 1
ATOM 1628 N N . ALA A 1 211 ? 8.756 -8.583 4.999 1.00 89.94 211 ALA A N 1
ATOM 1629 C CA . ALA A 1 211 ? 9.898 -7.808 5.473 1.00 89.94 211 ALA A CA 1
ATOM 1630 C C . ALA A 1 211 ? 10.317 -6.729 4.458 1.00 89.94 211 ALA A C 1
ATOM 1632 O O . ALA A 1 211 ? 10.181 -6.903 3.247 1.00 89.94 211 ALA A O 1
ATOM 1633 N N . LEU A 1 212 ? 10.904 -5.633 4.943 1.00 90.69 212 LEU A N 1
ATOM 1634 C CA . LEU A 1 212 ? 11.319 -4.514 4.091 1.00 90.69 212 LEU A CA 1
ATOM 1635 C C . LEU A 1 212 ? 12.427 -4.864 3.067 1.00 90.69 212 LEU A C 1
ATOM 1637 O O . LEU A 1 212 ? 12.290 -4.447 1.917 1.00 90.69 212 LEU A O 1
ATOM 1641 N N . PRO A 1 213 ? 13.489 -5.635 3.396 1.00 92.75 213 PRO A N 1
ATOM 1642 C CA . PRO A 1 213 ? 14.573 -5.878 2.437 1.00 92.75 213 PRO A CA 1
ATOM 1643 C C . PRO A 1 213 ? 14.146 -6.647 1.170 1.00 92.75 213 PRO A C 1
ATOM 1645 O O . PRO A 1 213 ? 14.478 -6.184 0.080 1.00 92.75 213 PRO A O 1
ATOM 1648 N N . PRO A 1 214 ? 13.364 -7.749 1.248 1.00 92.38 214 PRO A N 1
ATOM 1649 C CA . PRO A 1 214 ? 12.829 -8.409 0.053 1.00 92.38 214 PRO A CA 1
ATOM 1650 C C . PRO A 1 214 ? 12.008 -7.481 -0.849 1.00 92.38 214 PRO A C 1
ATOM 1652 O O . PRO A 1 214 ? 12.090 -7.599 -2.067 1.00 92.38 214 PRO A O 1
ATOM 1655 N N . TYR A 1 215 ? 11.252 -6.542 -0.267 1.00 92.94 215 TYR A N 1
ATOM 1656 C CA . TYR A 1 215 ? 10.500 -5.542 -1.026 1.00 92.94 215 TYR A CA 1
ATOM 1657 C C . TYR A 1 215 ? 11.418 -4.572 -1.774 1.00 92.94 215 TYR A C 1
ATOM 1659 O O . TYR A 1 215 ? 11.215 -4.344 -2.962 1.00 92.94 215 TYR A O 1
ATOM 1667 N N . GLN A 1 216 ? 12.441 -4.027 -1.108 1.00 92.44 216 GLN A N 1
ATOM 1668 C CA . GLN A 1 216 ? 13.365 -3.082 -1.744 1.00 92.44 216 GLN A CA 1
ATOM 1669 C C . GLN A 1 216 ? 14.146 -3.742 -2.885 1.00 92.44 216 GLN A C 1
ATOM 1671 O O . GLN A 1 216 ? 14.223 -3.189 -3.977 1.00 92.44 216 GLN A O 1
ATOM 1676 N N . ILE A 1 217 ? 14.649 -4.961 -2.665 1.00 94.31 217 ILE A N 1
ATOM 1677 C CA . ILE A 1 217 ? 15.374 -5.723 -3.691 1.00 94.31 217 ILE A CA 1
ATOM 1678 C C . ILE A 1 217 ? 14.465 -6.023 -4.888 1.00 94.31 217 ILE A C 1
ATOM 1680 O O . ILE A 1 217 ? 14.874 -5.827 -6.029 1.00 94.31 217 ILE A O 1
ATOM 1684 N N . ALA A 1 218 ? 13.230 -6.471 -4.640 1.00 94.81 218 ALA A N 1
ATOM 1685 C CA . ALA A 1 218 ? 12.275 -6.761 -5.704 1.00 94.81 218 ALA A CA 1
ATOM 1686 C C . ALA A 1 218 ? 11.955 -5.521 -6.552 1.00 94.81 218 ALA A C 1
ATOM 1688 O O . ALA A 1 218 ? 11.927 -5.616 -7.778 1.00 94.81 218 ALA A O 1
ATOM 1689 N N . THR A 1 219 ? 11.749 -4.372 -5.906 1.00 91.88 219 THR A N 1
ATOM 1690 C CA . THR A 1 219 ? 11.458 -3.097 -6.572 1.00 91.88 219 THR A CA 1
ATOM 1691 C C . THR A 1 219 ? 12.646 -2.622 -7.412 1.00 91.88 219 THR A C 1
ATOM 1693 O O . THR A 1 219 ? 12.482 -2.384 -8.605 1.00 91.88 219 THR A O 1
ATOM 1696 N N . ILE A 1 220 ? 13.857 -2.597 -6.839 1.00 92.50 220 ILE A N 1
ATOM 1697 C CA . ILE A 1 220 ? 15.087 -2.211 -7.554 1.00 92.50 220 ILE A CA 1
ATOM 1698 C C . ILE A 1 220 ? 15.323 -3.114 -8.770 1.00 92.50 220 ILE A C 1
ATOM 1700 O O . ILE A 1 220 ? 15.650 -2.622 -9.847 1.00 92.50 220 ILE A O 1
ATOM 1704 N N . LEU A 1 221 ? 15.131 -4.429 -8.622 1.00 94.00 221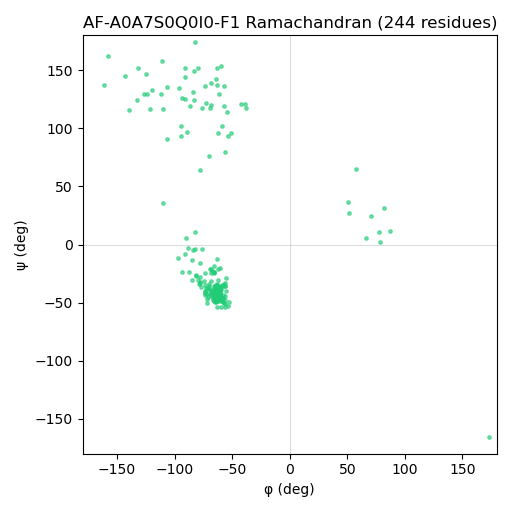 LEU A N 1
ATOM 1705 C CA . LEU A 1 221 ? 15.315 -5.392 -9.708 1.00 94.00 221 LEU A CA 1
ATOM 1706 C C . LEU A 1 221 ? 14.369 -5.113 -10.886 1.00 94.00 221 LEU A C 1
ATOM 1708 O O . LEU A 1 221 ? 14.803 -5.095 -12.036 1.00 94.00 221 LEU A O 1
ATOM 1712 N N . VAL A 1 222 ? 13.081 -4.885 -10.605 1.00 93.12 222 VAL A N 1
ATOM 1713 C CA . VAL A 1 222 ? 12.079 -4.606 -11.646 1.00 93.12 222 VAL A CA 1
ATOM 1714 C C . VAL A 1 222 ? 12.319 -3.244 -12.290 1.00 93.12 222 VAL A C 1
ATOM 1716 O O . VAL A 1 222 ? 12.264 -3.141 -13.515 1.00 93.12 222 VAL A O 1
ATOM 1719 N N . HIS A 1 223 ? 12.635 -2.212 -11.503 1.00 91.00 223 HIS A N 1
ATOM 1720 C CA . HIS A 1 223 ? 12.979 -0.895 -12.042 1.00 91.00 223 HIS A CA 1
ATOM 1721 C C . HIS A 1 223 ? 14.217 -0.957 -12.937 1.00 91.00 223 HIS A C 1
ATOM 1723 O O . HIS A 1 223 ? 14.190 -0.395 -14.024 1.00 91.00 223 HIS A O 1
ATOM 1729 N N . CYS A 1 224 ? 15.259 -1.693 -12.545 1.00 91.38 224 CYS A N 1
ATOM 1730 C CA . CYS A 1 224 ? 16.467 -1.877 -13.353 1.00 91.38 224 CYS A CA 1
ATOM 1731 C C . CYS A 1 224 ? 16.170 -2.570 -14.696 1.00 91.38 224 CYS A C 1
ATOM 1733 O O . CYS A 1 224 ? 16.637 -2.131 -15.751 1.00 91.38 224 CYS A O 1
ATOM 1735 N N . LEU A 1 225 ? 15.340 -3.619 -14.678 1.00 92.25 225 LEU A N 1
ATOM 1736 C CA . LEU A 1 225 ? 14.930 -4.340 -15.885 1.00 92.25 225 LEU A CA 1
ATOM 1737 C C . LEU A 1 225 ? 14.169 -3.430 -16.864 1.00 92.25 225 LEU A C 1
ATOM 1739 O O . LEU A 1 225 ? 14.495 -3.381 -18.050 1.00 92.25 225 LEU A O 1
ATOM 1743 N N . LEU A 1 226 ? 13.175 -2.689 -16.370 1.00 89.38 226 LEU A N 1
ATOM 1744 C CA . LEU A 1 226 ? 12.371 -1.784 -17.199 1.00 89.38 226 LEU A CA 1
ATOM 1745 C C . LEU A 1 226 ? 13.173 -0.567 -17.669 1.00 89.38 226 LEU A C 1
ATOM 1747 O O . LEU A 1 226 ? 13.009 -0.121 -18.803 1.00 89.38 226 LEU A O 1
ATOM 1751 N N . GLN A 1 227 ? 14.077 -0.064 -16.830 1.00 90.12 227 GLN A N 1
ATOM 1752 C CA . GLN A 1 227 ? 14.969 1.026 -17.199 1.00 90.12 227 GLN A CA 1
ATOM 1753 C C . GLN A 1 227 ? 15.913 0.608 -18.324 1.00 90.12 227 GLN A C 1
ATOM 1755 O O . GLN A 1 227 ? 16.123 1.379 -19.252 1.00 90.12 227 GLN A O 1
ATOM 1760 N N . THR A 1 228 ? 16.421 -0.625 -18.297 1.00 90.62 228 THR A N 1
ATOM 1761 C CA . THR A 1 228 ? 17.271 -1.149 -19.373 1.00 90.62 228 THR A CA 1
ATOM 1762 C C . THR A 1 228 ? 16.515 -1.176 -20.701 1.00 90.62 228 THR A C 1
ATOM 1764 O O . THR A 1 228 ? 17.051 -0.745 -21.719 1.00 90.62 228 THR A O 1
ATOM 1767 N N . PHE A 1 229 ? 15.248 -1.600 -20.698 1.00 91.62 229 PHE A N 1
ATOM 1768 C CA . PHE A 1 229 ? 14.399 -1.546 -21.890 1.00 91.62 229 PHE A CA 1
ATOM 1769 C C . PHE A 1 229 ? 14.219 -0.108 -22.412 1.00 91.62 229 PHE A C 1
ATOM 1771 O O . PHE A 1 229 ? 14.445 0.148 -23.593 1.00 91.62 229 PHE A O 1
ATOM 1778 N N . ASN A 1 230 ? 13.895 0.847 -21.536 1.00 90.00 230 ASN A N 1
ATOM 1779 C CA . ASN A 1 230 ? 13.732 2.254 -21.923 1.00 90.00 230 ASN A CA 1
ATOM 1780 C C . ASN A 1 230 ? 15.035 2.875 -22.457 1.00 90.00 230 ASN A C 1
ATOM 1782 O O . ASN A 1 230 ? 15.003 3.619 -23.440 1.00 90.00 230 ASN A O 1
ATOM 1786 N N . SER A 1 231 ? 16.177 2.552 -21.844 1.00 91.69 231 SER A N 1
ATOM 1787 C CA . SER A 1 231 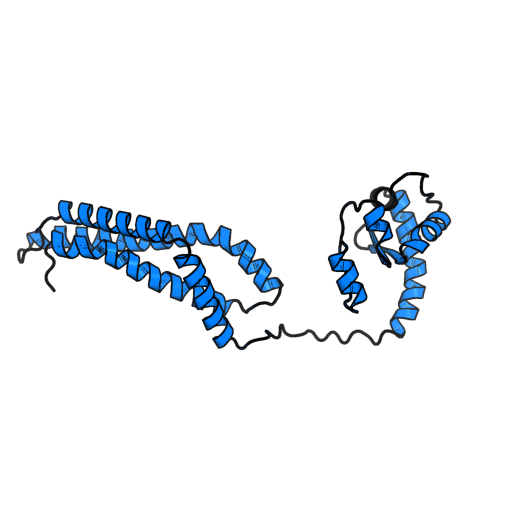? 17.495 3.004 -22.295 1.00 91.69 231 SER A CA 1
ATOM 1788 C C . SER A 1 231 ? 17.857 2.438 -23.669 1.00 91.69 231 SER A C 1
ATOM 1790 O O . SER A 1 231 ? 18.416 3.165 -24.486 1.00 91.69 231 SER A O 1
ATOM 1792 N N . LEU A 1 232 ? 17.501 1.181 -23.961 1.00 92.00 232 LEU A N 1
ATOM 1793 C CA . LEU A 1 232 ? 17.694 0.580 -25.286 1.00 92.00 232 LEU A CA 1
ATOM 1794 C C . LEU A 1 232 ? 16.834 1.268 -26.353 1.00 92.00 232 LEU A C 1
ATOM 1796 O O . LEU A 1 232 ? 17.322 1.561 -27.442 1.00 92.00 232 LEU A O 1
ATOM 1800 N N . CYS A 1 233 ? 15.574 1.586 -26.043 1.00 93.44 233 CYS A N 1
ATOM 1801 C CA . CYS A 1 233 ? 14.718 2.342 -26.961 1.00 93.44 233 CYS A CA 1
ATOM 1802 C C . CYS A 1 233 ? 15.299 3.724 -27.299 1.00 93.44 233 CYS A C 1
ATOM 1804 O O . CYS A 1 233 ? 15.162 4.177 -28.431 1.00 93.44 233 CYS A O 1
ATOM 1806 N N . LEU A 1 234 ? 15.953 4.389 -26.342 1.00 92.81 234 LEU A N 1
ATOM 1807 C CA . LEU A 1 234 ? 16.611 5.675 -26.577 1.00 92.81 234 LEU A CA 1
ATOM 1808 C C . LEU A 1 234 ? 17.905 5.527 -27.392 1.00 92.81 234 LEU A C 1
ATOM 1810 O O . LEU A 1 234 ? 18.164 6.333 -28.284 1.00 92.81 234 LEU A O 1
ATOM 1814 N N . SER A 1 235 ? 18.731 4.526 -27.081 1.00 91.19 235 SER A N 1
ATOM 1815 C CA . SER A 1 235 ? 20.062 4.379 -27.677 1.00 91.19 235 SER A CA 1
ATOM 1816 C C . SER A 1 235 ? 20.044 3.800 -29.091 1.00 91.19 235 SER A C 1
ATOM 1818 O O . SER A 1 235 ? 20.931 4.129 -29.876 1.00 91.19 235 SER A O 1
ATOM 1820 N N . LEU A 1 236 ? 19.038 2.992 -29.446 1.00 92.81 236 LEU A N 1
ATOM 1821 C CA . LEU A 1 236 ? 18.929 2.365 -30.767 1.00 92.81 236 LEU A CA 1
ATOM 1822 C C . LEU A 1 236 ? 18.954 3.390 -31.922 1.00 92.81 236 LEU A C 1
ATOM 1824 O O . LEU A 1 236 ? 19.822 3.266 -32.786 1.00 92.81 236 LEU A O 1
ATOM 1828 N N . PRO A 1 237 ? 18.095 4.431 -31.957 1.00 93.06 237 PRO A N 1
ATOM 1829 C CA . PRO A 1 237 ? 18.167 5.449 -33.006 1.00 93.06 237 PRO A CA 1
ATOM 1830 C C . PRO A 1 237 ? 19.483 6.233 -32.995 1.00 93.06 237 PRO A C 1
ATOM 1832 O O . PRO A 1 237 ? 20.018 6.532 -34.059 1.00 93.06 237 PRO A O 1
ATOM 1835 N N . ILE A 1 238 ? 20.019 6.540 -31.808 1.00 91.81 238 ILE A N 1
ATOM 1836 C CA . ILE A 1 238 ? 21.276 7.288 -31.659 1.00 91.81 238 ILE A CA 1
ATOM 1837 C C . ILE A 1 238 ? 22.425 6.505 -32.298 1.00 91.81 238 ILE A C 1
ATOM 1839 O O . ILE A 1 238 ? 23.193 7.074 -33.065 1.00 91.81 238 ILE A O 1
ATOM 1843 N N . TYR A 1 239 ? 22.511 5.198 -32.045 1.00 91.38 239 TYR A N 1
ATOM 1844 C CA . TYR A 1 239 ? 23.552 4.341 -32.606 1.00 91.38 239 TYR A CA 1
ATOM 1845 C C . TYR A 1 239 ? 23.579 4.389 -34.141 1.00 91.38 239 TYR A C 1
ATOM 1847 O O . TYR A 1 239 ? 24.623 4.673 -34.733 1.00 91.38 239 TYR A O 1
ATOM 1855 N N . PHE A 1 240 ? 22.423 4.185 -34.781 1.00 91.56 240 PHE A N 1
ATOM 1856 C CA . PHE A 1 240 ? 22.330 4.143 -36.242 1.00 91.56 240 PHE A CA 1
ATOM 1857 C C . PHE A 1 240 ? 22.465 5.518 -36.903 1.00 91.56 240 PHE A C 1
ATOM 1859 O O . PHE A 1 240 ? 23.117 5.627 -37.938 1.00 91.56 240 PHE A O 1
ATOM 1866 N N . LEU A 1 241 ? 21.864 6.565 -36.331 1.00 90.94 241 LEU A N 1
ATOM 1867 C CA . LEU A 1 241 ? 21.862 7.899 -36.940 1.00 90.94 241 LEU A CA 1
ATOM 1868 C C . LEU A 1 241 ? 23.193 8.629 -36.757 1.00 90.94 241 LEU A C 1
ATOM 1870 O O . LEU A 1 241 ? 23.644 9.301 -37.681 1.00 90.94 241 LEU A O 1
ATOM 1874 N N . VAL A 1 242 ? 23.851 8.469 -35.606 1.00 89.19 242 VAL A N 1
ATOM 1875 C CA . VAL A 1 242 ? 25.182 9.052 -35.369 1.00 89.19 242 VAL A CA 1
ATOM 1876 C C . VAL A 1 242 ? 26.262 8.290 -36.148 1.00 89.19 242 VAL A C 1
ATOM 1878 O O . VAL A 1 242 ? 27.283 8.872 -36.514 1.00 89.19 242 VAL A O 1
ATOM 1881 N N . GLY A 1 243 ? 26.017 7.014 -36.471 1.00 86.00 243 GLY A N 1
ATOM 1882 C CA . GLY A 1 243 ? 26.940 6.161 -37.222 1.00 86.00 243 GLY A CA 1
ATOM 1883 C C . GLY A 1 243 ? 28.035 5.548 -36.350 1.00 86.00 243 GLY A C 1
ATOM 1884 O O . GLY A 1 243 ? 29.157 5.353 -36.818 1.00 86.00 243 GLY A O 1
ATOM 1885 N N . LEU A 1 244 ? 27.728 5.278 -35.076 1.00 83.19 244 LEU A N 1
ATOM 1886 C CA . LEU A 1 244 ? 28.681 4.692 -34.134 1.00 83.19 244 LEU A CA 1
ATOM 1887 C C . LEU A 1 244 ? 29.115 3.304 -34.631 1.00 83.19 244 LEU A C 1
ATOM 1889 O O . LEU A 1 244 ? 28.283 2.460 -34.960 1.00 83.19 244 LEU A O 1
ATOM 1893 N N . ARG A 1 245 ? 30.426 3.061 -34.687 1.00 77.88 245 ARG A N 1
ATOM 1894 C CA . ARG A 1 245 ? 30.990 1.746 -35.019 1.00 77.88 245 ARG A CA 1
ATOM 1895 C C . ARG A 1 245 ? 31.196 0.944 -33.737 1.00 77.88 245 ARG A C 1
ATOM 1897 O O . ARG A 1 245 ? 31.490 1.529 -32.696 1.00 77.88 245 ARG A O 1
ATOM 1904 N N . LEU A 1 246 ? 30.975 -0.366 -33.828 1.00 59.31 246 LEU A N 1
ATOM 1905 C CA . LEU A 1 246 ? 31.260 -1.314 -32.749 1.00 59.31 246 LEU A CA 1
ATOM 1906 C C . LEU A 1 246 ? 32.769 -1.563 -32.630 1.00 59.31 246 LEU A C 1
ATOM 1908 O O . LEU A 1 246 ? 33.437 -1.540 -33.691 1.00 59.31 246 LEU A O 1
#

Secondary structure (DSSP, 8-state):
-HHHHHHHHTT-------SS--HHHHTT-SEEEEEETTEEEEEEETTTHHHHHHHTT-PPPTTS-HHHHHHHHHHSHHHHHHHHHHHHHHHHHHHHHHTTS------------SS-HHHHHHHHHHHHHHHHHS-HHHHHHHHHHHHHHHHHHHHHTTT---SSGGGHHHHHHHHHHHHHHHHHHHHHHHHHHHHHHHHHHHHHHHTTSS-HHHHHHHHHHHHHHHHHHHHHHHHHHHHHHHT---

Solvent-accessible surface area (backbone atoms only — not comparable to full-atom values): 13922 Å² total; per-residue (Å²): 108,71,66,62,52,51,44,39,72,73,73,41,91,80,85,82,89,76,85,80,56,54,59,77,59,52,72,68,43,71,62,40,77,41,72,39,98,91,40,63,33,38,78,47,45,46,87,49,45,65,63,56,37,43,76,72,72,46,76,82,65,86,95,57,50,64,62,56,52,54,52,50,34,51,70,34,71,68,53,31,48,52,33,34,58,57,26,54,64,49,46,59,59,49,52,66,52,43,72,74,46,70,74,76,76,77,68,77,67,66,86,73,49,96,61,57,65,68,60,48,21,56,54,43,30,53,50,52,46,48,64,67,60,67,46,59,64,60,53,50,53,50,43,52,51,28,35,52,52,14,38,54,56,7,59,77,38,53,61,40,47,56,97,50,81,80,17,52,62,53,47,52,49,54,53,48,51,56,53,50,53,52,50,51,51,54,53,52,51,52,66,63,47,48,73,68,46,47,62,54,51,52,50,44,46,75,70,53,72,55,64,66,66,38,49,52,53,22,49,53,53,46,52,52,54,53,47,50,54,50,45,47,38,25,45,52,38,29,41,66,35,19,40,64,81,135

Organism: NCBI:txid221442

Mean predicted aligned error: 9.63 Å

Radius of gyration: 32.14 Å; Cα contacts (8 Å, |Δi|>4): 195; chains: 1; bounding box: 75×36×81 Å

pLDDT: mean 85.78, std 12.12, range [44.19, 95.62]

Sequence (246 aa):
VTLLRNLARSGITVICTIHQPSSRVFKSFGQLLLLAKGRVAYGGKTSEAESAFSKLGLTQPLYENPAEVYMRWLQDDEAAGKMLAGAEHVSELDLARADNIAAPTVHTAKQQYAISRLRQGVVLTRRCLKDQLKDPRKAGNMAALKLFAGALVGVVWYQQAGVTQDSIFPVQGALFIAIFNSTMDTVLHTALELPITRALVTREYRNGWYALPPYQIATILVHCLLQTFNSLCLSLPIYFLVGLRL

Foldseek 3Di:
DVVLLVCVVVVDDDDDDDDDDDLVVLVSDQWDFDDAPNATLDTGGSVCVQVLLVVLVQHDDPPDRVVVSSVVLSVDPVSSVSSRVSVVVVVVVVVVVCVVVPPPPPPPVPLDAPDDLVVLLVVLLVVLLCVVPVDVVVVVVLLVVLLVLLLVLLQVLFQLCDPDPSSPVSVVVSVCCLVVVLVVVLVVVCVVVCVVCVVVVVVCVVVSNHDDPSNVVSNVVSSVVSSVVSSCSNVVSNCVRNVDDD

Nearest PDB structures (foldseek):
  8bht-assembly1_A  TM=8.419E-01  e=1.909E-08  Homo sapiens
  6hbu-assembly1_A  TM=7.574E-01  e=2.051E-07  Homo sapiens
  7jr7-assembly1_B  TM=6.814E-01  e=5.193E-07  Homo sapiens
  8iwn-assembly1_A  TM=6.134E-01  e=4.093E-06  Arabidopsis thaliana
  7p03-assembly1_A  TM=7.989E-01  e=1.865E-04  Saccharomyces cerevisiae S288C

InterPro domains:
  IPR013525 ABC-2 type transporter, transmembrane domain [PF01061] (120-246)
  IPR043926 ABC transporter family G domain [PF19055] (19-74)
  IPR050352 ATP-binding cassette subfamily G transporters [PTHR48041] (1-245)